Protein AF-A0A226NB56-F1 (afdb_monomer)

Organism: Callipepla squamata (NCBI:txid9009)

Solvent-accessible surface area (backbone atoms only — not comparable to full-atom values): 11251 Å² total; per-residue (Å²): 128,79,42,18,74,61,69,71,42,63,81,71,56,53,84,74,33,32,59,75,50,76,58,96,93,44,30,41,35,43,46,52,52,66,37,21,69,83,53,71,74,76,46,56,74,90,32,70,61,78,4,31,38,64,73,54,53,52,53,42,51,62,70,16,52,85,26,51,11,78,77,83,66,46,63,30,17,41,25,45,27,67,55,84,95,50,82,54,24,21,26,55,68,60,30,50,78,67,38,22,29,49,26,77,55,93,87,30,51,27,22,42,58,88,68,30,75,73,89,89,72,82,74,62,93,66,84,87,51,39,12,77,81,79,67,46,77,52,66,96,55,83,52,79,55,23,44,65,37,77,79,73,43,74,47,30,30,40,44,67,55,51,29,49,48,20,62,74,44,8,53,89,60,38,47,38,94,79,78,63,45,35,68,64,34,44,55,51,40,35,67,58,29,36,51,59,42,85,107

Foldseek 3Di:
DQAAPQARHPDADCLQQNHWDDDPSHIHGPLQQLQQQQFDQCADCPDPPRSGNPVSVVVSQVVQQQPAQPQPRDTRFRHFAPPPPGRHTHGRNSQLVQLKAFFPDDSRHIHHNVGQDFDDADADDDPFDAAPQPRHGDDPDGGSQKDAQRVPSRHIHGLSRLLVLLVVLALVRNAGPPPRHRPSRVVVNNSNRRDHHND

Sequence (199 aa):
MAECVFCKRADNDPYIFGETCQRGGLRFHKNCLYHASNLTQRGEDNEGFFGFLLPDIQQELQRVAQKKCCICQKWGASVRCHHQRCSCTFHFPCGRERGCVSQFFGEYRSFCWQHAPKQQVRLVPQEHRQCTVCMEAVEEHLSFTTLTCPACNTAHFHRYCVQRQALIAARHRFHCLFCWDMETFQAEMLKLGINIPSM

Radius of gyration: 17.48 Å; Cα contacts (8 Å, |Δi|>4): 384; chains: 1; bounding box: 40×37×54 Å

Nearest PDB structures (foldseek):
  8jwj-assembly1_A  TM=9.154E-01  e=2.376E-22  Mus musculus
  8jwj-assembly2_C  TM=8.979E-01  e=3.992E-22  Mus musculus
  8jwu-assembly3_C  TM=9.263E-01  e=5.699E-21  Mus musculus
  8jwu-assembly1_A  TM=9.368E-01  e=2.085E-20  Mus musculus
  8jws-assembly3_C  TM=9.454E-01  e=4.379E-15  Mus musculus

Structure (mmCIF, N/CA/C/O backbone):
data_AF-A0A226NB56-F1
#
_entry.id   AF-A0A226NB56-F1
#
loop_
_atom_site.group_PDB
_atom_site.id
_atom_site.type_symbol
_atom_site.label_atom_id
_atom_site.label_alt_id
_atom_site.label_comp_id
_atom_site.label_asym_id
_atom_site.label_entity_id
_atom_site.label_seq_id
_atom_site.pdbx_PDB_ins_code
_atom_site.Cartn_x
_atom_site.Cartn_y
_atom_site.Cartn_z
_atom_site.occupancy
_atom_site.B_iso_or_equiv
_atom_site.auth_seq_id
_atom_site.auth_comp_id
_atom_site.auth_asym_id
_atom_site.auth_atom_id
_atom_site.pdbx_PDB_model_num
ATOM 1 N N . MET A 1 1 ? -8.199 -20.811 10.755 1.00 62.97 1 MET A N 1
ATOM 2 C CA . MET A 1 1 ? -7.111 -19.842 11.032 1.00 62.97 1 MET A CA 1
ATOM 3 C C . MET A 1 1 ? -7.727 -18.607 11.671 1.00 62.97 1 MET A C 1
ATOM 5 O O . MET A 1 1 ? -8.812 -18.237 11.246 1.00 62.97 1 MET A O 1
ATOM 9 N N . ALA A 1 2 ? -7.096 -17.995 12.679 1.00 85.81 2 ALA A N 1
ATOM 10 C CA . ALA A 1 2 ? -7.602 -16.746 13.266 1.00 85.81 2 ALA A CA 1
ATOM 11 C C . ALA A 1 2 ? -7.604 -15.625 12.213 1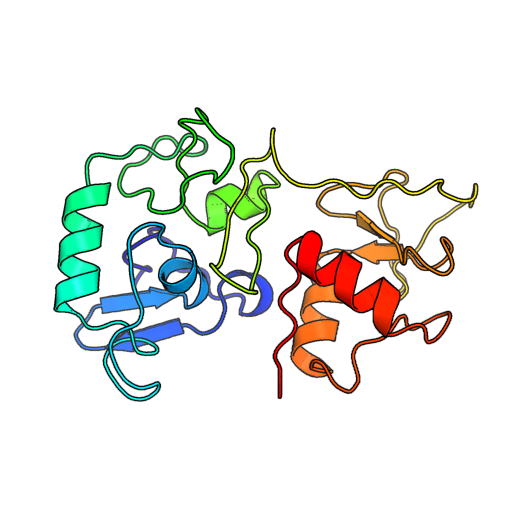.00 85.81 2 ALA A C 1
ATOM 13 O O . ALA A 1 2 ? -6.707 -15.599 11.378 1.00 85.81 2 ALA A O 1
ATOM 14 N N . GLU A 1 3 ? -8.570 -14.711 12.227 1.00 95.56 3 GLU A N 1
ATOM 15 C CA . GLU A 1 3 ? -8.637 -13.586 11.282 1.00 95.56 3 GLU A CA 1
ATOM 16 C C . GLU A 1 3 ? -7.951 -12.338 11.842 1.00 95.56 3 GLU A C 1
ATOM 18 O O . GLU A 1 3 ? -7.925 -12.118 13.053 1.00 95.56 3 GLU A O 1
ATOM 23 N N . CYS A 1 4 ? -7.428 -11.478 10.966 1.00 97.31 4 CYS A N 1
ATOM 24 C CA . CYS A 1 4 ? -6.932 -10.175 11.392 1.00 97.31 4 CYS A CA 1
ATOM 25 C C . CYS A 1 4 ? -8.064 -9.312 11.970 1.00 97.31 4 CYS A C 1
ATOM 27 O O . CYS A 1 4 ? -9.101 -9.117 11.333 1.00 97.31 4 CYS A O 1
ATOM 29 N N . VAL A 1 5 ? -7.841 -8.719 13.145 1.00 97.06 5 VAL A N 1
ATOM 30 C CA . VAL A 1 5 ? -8.867 -7.944 13.861 1.00 97.06 5 VAL A CA 1
ATOM 31 C C . VAL A 1 5 ? -9.317 -6.698 13.084 1.00 97.06 5 VAL A C 1
ATOM 33 O O . VAL A 1 5 ? -10.502 -6.372 13.141 1.00 97.06 5 VAL A O 1
ATOM 36 N N . PHE A 1 6 ? -8.430 -6.037 12.329 1.00 96.94 6 PHE A N 1
ATOM 37 C CA . PHE A 1 6 ? -8.779 -4.852 11.532 1.00 96.94 6 PHE A CA 1
ATOM 38 C C . PHE A 1 6 ? -9.535 -5.193 10.245 1.00 96.94 6 PHE A C 1
ATOM 40 O O . PHE A 1 6 ? -10.580 -4.606 9.982 1.00 96.94 6 PHE A O 1
ATOM 47 N N . CYS A 1 7 ? -9.031 -6.125 9.427 1.00 96.75 7 CYS A N 1
ATOM 48 C CA . CYS A 1 7 ? -9.614 -6.384 8.105 1.00 96.75 7 CYS A CA 1
ATOM 49 C C . CYS A 1 7 ? -10.577 -7.576 8.039 1.00 96.75 7 CYS A C 1
ATOM 51 O O . CYS A 1 7 ? -11.236 -7.737 7.014 1.00 96.75 7 CYS A O 1
ATOM 53 N N . LYS A 1 8 ? -10.675 -8.387 9.103 1.00 95.88 8 LYS A N 1
ATOM 54 C CA . LYS A 1 8 ? -11.513 -9.600 9.175 1.00 95.88 8 LYS A CA 1
ATOM 55 C C . LYS A 1 8 ? -11.198 -10.613 8.071 1.00 95.88 8 LYS A C 1
ATOM 57 O O . LYS A 1 8 ? -12.094 -11.192 7.469 1.00 95.88 8 LYS A O 1
ATOM 62 N N . ARG A 1 9 ? -9.911 -10.762 7.747 1.00 95.19 9 ARG A N 1
ATOM 63 C CA . ARG A 1 9 ? -9.424 -11.722 6.749 1.00 95.19 9 ARG A CA 1
ATOM 64 C C . ARG A 1 9 ? -8.380 -12.650 7.340 1.00 95.19 9 ARG A C 1
ATOM 66 O O . ARG A 1 9 ? -7.596 -12.230 8.196 1.00 95.19 9 ARG A O 1
ATOM 73 N N . ALA A 1 10 ? -8.371 -13.889 6.858 1.00 94.56 10 ALA A N 1
ATOM 74 C CA . ALA A 1 10 ? -7.393 -14.903 7.232 1.00 94.56 10 ALA A CA 1
ATOM 75 C C . ALA A 1 10 ? -6.186 -14.979 6.276 1.00 94.56 10 ALA A C 1
ATOM 77 O O . ALA A 1 10 ? -5.201 -15.628 6.637 1.00 94.56 10 ALA A O 1
ATOM 78 N N . ASP A 1 11 ? -6.245 -14.315 5.116 1.00 93.62 11 ASP A N 1
ATOM 79 C CA . ASP A 1 11 ? -5.166 -14.239 4.118 1.00 93.62 11 ASP A CA 1
ATOM 80 C C . ASP A 1 11 ? -3.837 -13.792 4.739 1.00 93.62 11 ASP A C 1
ATOM 82 O O . ASP A 1 11 ? -3.838 -13.047 5.714 1.00 93.62 11 ASP A O 1
ATOM 86 N N . ASN A 1 12 ? -2.704 -14.238 4.202 1.00 92.06 12 ASN A N 1
ATOM 87 C CA . ASN A 1 12 ? -1.383 -13.995 4.792 1.00 92.06 12 ASN A CA 1
ATOM 88 C C . ASN A 1 12 ? -0.270 -13.762 3.758 1.00 92.06 12 ASN A C 1
ATOM 90 O O . ASN A 1 12 ? 0.900 -13.903 4.103 1.00 92.06 12 ASN A O 1
ATOM 94 N N . ASP A 1 13 ? -0.613 -13.407 2.516 1.00 94.44 13 ASP A N 1
ATOM 95 C CA . ASP A 1 13 ? 0.376 -13.047 1.495 1.00 94.44 13 ASP A CA 1
ATOM 96 C C . ASP A 1 13 ? 1.274 -11.895 2.003 1.00 94.44 13 ASP A C 1
ATOM 98 O O . ASP A 1 13 ? 0.797 -10.761 2.153 1.00 94.44 13 ASP A O 1
ATOM 102 N N . PRO A 1 14 ? 2.572 -12.141 2.264 1.00 92.00 14 PRO A N 1
ATOM 103 C CA . PRO A 1 14 ? 3.453 -11.147 2.864 1.00 92.00 14 PRO A CA 1
ATOM 104 C C . PRO A 1 14 ? 3.691 -9.938 1.948 1.00 92.00 14 PRO A C 1
ATOM 106 O O . PRO A 1 14 ? 3.975 -8.849 2.446 1.00 92.00 14 PRO A O 1
ATOM 109 N N . TYR A 1 15 ? 3.519 -10.079 0.629 1.00 92.38 15 TYR A N 1
ATOM 110 C CA . TYR A 1 15 ? 3.668 -8.983 -0.336 1.00 92.38 15 TYR A CA 1
ATOM 111 C C . TYR A 1 15 ? 2.457 -8.043 -0.358 1.00 92.38 15 TYR A C 1
ATOM 113 O O . TYR A 1 15 ? 2.519 -6.945 -0.918 1.00 92.38 15 TYR A O 1
ATOM 121 N N . ILE A 1 16 ? 1.343 -8.461 0.246 1.00 92.56 16 ILE A N 1
ATOM 122 C CA . ILE A 1 16 ? 0.133 -7.655 0.399 1.00 92.56 16 ILE A CA 1
ATOM 123 C C . ILE A 1 16 ? -0.012 -7.202 1.846 1.00 92.56 16 ILE A C 1
ATOM 125 O O . ILE A 1 16 ? -0.092 -6.006 2.116 1.00 92.56 16 ILE A O 1
ATOM 129 N N . PHE A 1 17 ? -0.052 -8.147 2.779 1.00 95.50 17 PHE A N 1
ATOM 130 C CA . PHE A 1 17 ? -0.420 -7.915 4.173 1.00 95.50 17 PHE A CA 1
ATOM 131 C C . PHE A 1 17 ? 0.773 -7.539 5.059 1.00 95.50 17 PHE A C 1
ATOM 133 O O . PHE A 1 17 ? 0.574 -7.003 6.155 1.00 95.50 17 PHE A O 1
ATOM 140 N N . GLY A 1 18 ? 1.996 -7.777 4.580 1.00 94.75 18 GLY A N 1
ATOM 141 C CA . GLY A 1 18 ? 3.189 -7.780 5.415 1.00 94.75 18 GLY A CA 1
ATOM 142 C C . GLY A 1 18 ? 3.191 -8.971 6.375 1.00 94.75 18 GLY A C 1
ATOM 143 O O . GLY A 1 18 ? 2.377 -9.890 6.269 1.00 94.75 18 GLY A O 1
ATOM 144 N N . GLU A 1 19 ? 4.108 -8.947 7.337 1.00 93.81 19 GLU A N 1
ATOM 145 C CA . GLU A 1 19 ? 4.171 -9.966 8.385 1.00 93.81 19 GLU A CA 1
ATOM 146 C C . GLU A 1 19 ? 2.868 -10.025 9.196 1.00 93.81 19 GLU A C 1
ATOM 148 O O . GLU A 1 19 ? 2.145 -9.038 9.357 1.00 93.81 19 GLU A O 1
ATOM 153 N N . THR A 1 20 ? 2.565 -11.200 9.739 1.00 94.12 20 THR A N 1
ATOM 154 C CA . THR A 1 20 ? 1.415 -11.397 10.625 1.00 94.12 20 THR A CA 1
ATOM 155 C C . THR A 1 20 ? 1.910 -11.622 12.044 1.00 94.12 20 THR A C 1
ATOM 157 O O . THR A 1 20 ? 2.737 -12.498 12.271 1.00 94.12 20 THR A O 1
ATOM 160 N N . CYS A 1 21 ? 1.362 -10.883 13.006 1.00 92.19 21 CYS A N 1
ATOM 161 C CA . CYS A 1 21 ? 1.606 -11.118 14.427 1.00 92.19 21 CYS A CA 1
ATOM 162 C C . CYS A 1 21 ? 0.364 -11.746 15.070 1.00 92.19 21 CYS A C 1
ATOM 164 O O . CYS A 1 21 ? -0.761 -11.289 14.833 1.00 92.19 21 CYS A O 1
ATOM 166 N N . GLN A 1 22 ? 0.564 -12.784 15.888 1.00 92.69 22 GLN A N 1
ATOM 167 C CA . GLN A 1 22 ? -0.492 -13.438 16.657 1.00 92.69 22 GLN A CA 1
ATOM 168 C C . GLN A 1 22 ? -0.062 -13.603 18.116 1.00 92.69 22 GLN A C 1
ATOM 170 O O . GLN A 1 22 ? 0.932 -14.263 18.406 1.00 92.69 22 GLN A O 1
ATOM 175 N N . ARG A 1 23 ? -0.825 -13.019 19.045 1.00 90.19 23 ARG A N 1
ATOM 176 C CA . ARG A 1 23 ? -0.560 -13.101 20.489 1.00 90.19 23 ARG A CA 1
ATOM 177 C C . ARG A 1 23 ? -1.854 -12.935 21.279 1.00 90.19 23 ARG A C 1
ATOM 179 O O . ARG A 1 23 ? -2.667 -12.077 20.949 1.00 90.19 23 ARG A O 1
ATOM 186 N N . GLY A 1 24 ? -2.051 -13.754 22.315 1.00 86.62 24 GLY A N 1
ATOM 187 C CA . GLY A 1 24 ? -3.221 -13.653 23.201 1.00 86.62 24 GLY A CA 1
ATOM 188 C C . GLY A 1 24 ? -4.568 -13.776 22.475 1.00 86.62 24 GLY A C 1
ATOM 189 O O . GLY A 1 24 ? -5.499 -13.046 22.788 1.00 86.62 24 GLY A O 1
ATOM 190 N N . GLY A 1 25 ? -4.653 -14.627 21.445 1.00 90.00 25 GLY A N 1
ATOM 191 C CA . GLY A 1 25 ? -5.865 -14.802 20.629 1.00 90.00 25 GLY A CA 1
ATOM 192 C C . GLY A 1 25 ? -6.146 -13.680 19.619 1.00 90.00 25 GLY A C 1
ATOM 193 O O . GLY A 1 25 ? -7.053 -13.813 18.801 1.00 90.00 25 GLY A O 1
ATOM 194 N N . LEU A 1 26 ? -5.356 -12.604 19.619 1.00 94.75 26 LEU A N 1
ATOM 195 C CA . LEU A 1 26 ? -5.456 -11.514 18.653 1.00 94.75 26 LEU A CA 1
ATOM 196 C C . LEU A 1 26 ? -4.486 -11.743 17.495 1.00 94.75 26 LEU A C 1
ATOM 198 O O . LEU A 1 26 ? -3.342 -12.151 17.708 1.00 94.75 26 LEU A O 1
ATOM 202 N N . ARG A 1 27 ? -4.932 -11.439 16.273 1.00 95.69 27 ARG A N 1
ATOM 203 C CA . ARG A 1 27 ? -4.115 -11.491 15.056 1.00 95.69 27 ARG A CA 1
ATOM 204 C C . ARG A 1 27 ? -4.159 -10.150 14.331 1.00 95.69 27 ARG A C 1
ATOM 206 O O . ARG A 1 27 ? -5.233 -9.581 14.124 1.00 95.69 27 ARG A O 1
ATOM 213 N N . PHE A 1 28 ? -3.005 -9.683 13.867 1.00 96.69 28 PHE A N 1
ATOM 214 C CA . PHE A 1 28 ? -2.886 -8.463 13.076 1.00 96.69 28 PHE A CA 1
ATOM 215 C C . PHE A 1 28 ? -1.942 -8.649 11.891 1.00 96.69 28 PHE A C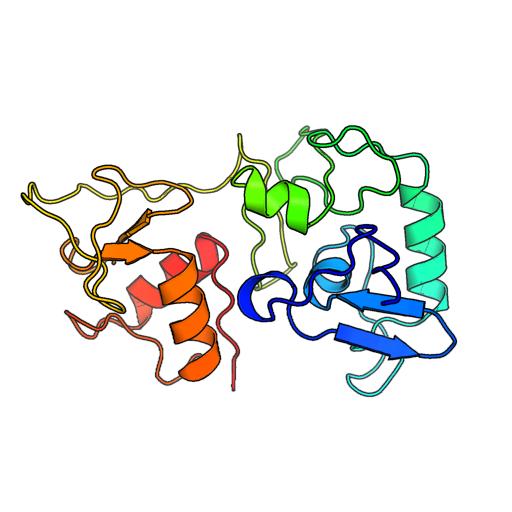 1
ATOM 217 O O . PHE A 1 28 ? -0.873 -9.240 12.025 1.00 96.69 28 PHE A O 1
ATOM 224 N N . HIS A 1 29 ? -2.332 -8.111 10.738 1.00 97.56 29 HIS A N 1
ATOM 225 C CA . HIS A 1 29 ? -1.417 -7.889 9.621 1.00 97.56 29 HIS A CA 1
ATOM 226 C C . HIS A 1 29 ? -0.632 -6.605 9.859 1.00 97.56 29 HIS A C 1
ATOM 228 O O . HIS A 1 29 ? -1.243 -5.585 10.196 1.00 97.56 29 HIS A O 1
ATOM 234 N N . LYS A 1 30 ? 0.682 -6.635 9.619 1.00 96.31 30 LYS A N 1
ATOM 235 C CA . LYS A 1 30 ? 1.579 -5.478 9.717 1.00 96.31 30 LYS A CA 1
ATOM 236 C C . LYS A 1 30 ? 0.996 -4.279 8.972 1.00 96.31 30 LYS A C 1
ATOM 238 O O . LYS A 1 30 ? 0.720 -3.250 9.578 1.00 96.31 30 LYS A O 1
ATOM 243 N N . ASN A 1 31 ? 0.638 -4.444 7.700 1.00 97.44 31 ASN A N 1
ATOM 244 C CA . ASN A 1 31 ? 0.146 -3.327 6.889 1.00 97.44 31 ASN A CA 1
ATOM 245 C C . ASN A 1 31 ? -1.251 -2.828 7.310 1.00 97.44 31 ASN A C 1
ATOM 247 O O . ASN A 1 31 ? -1.600 -1.682 7.043 1.00 97.44 31 ASN A O 1
ATOM 251 N N . CYS A 1 32 ? -2.054 -3.644 8.006 1.00 98.06 32 CYS A N 1
ATOM 252 C CA . CYS A 1 32 ? -3.313 -3.165 8.589 1.00 98.06 32 CYS A CA 1
ATOM 253 C C . CYS A 1 32 ? -3.086 -2.276 9.821 1.00 98.06 32 CYS A C 1
ATOM 255 O O . CYS A 1 32 ? -3.900 -1.387 10.057 1.00 98.06 32 CYS A O 1
ATOM 257 N N . LEU A 1 33 ? -2.014 -2.514 10.586 1.00 97.25 33 LEU A N 1
ATOM 258 C CA . LEU A 1 33 ? -1.613 -1.669 11.713 1.00 97.25 33 LEU A CA 1
ATOM 259 C C . LEU A 1 33 ? -0.980 -0.366 11.216 1.00 97.25 33 LEU A C 1
ATOM 261 O O . LEU A 1 33 ? -1.488 0.705 11.525 1.00 97.25 33 LEU A O 1
ATOM 265 N N . TYR A 1 34 ? 0.051 -0.460 10.371 1.00 96.69 34 TYR A N 1
ATOM 266 C CA . TYR A 1 34 ? 0.802 0.702 9.877 1.00 96.69 34 TYR A CA 1
ATOM 267 C C . TYR A 1 34 ? -0.053 1.728 9.117 1.00 96.69 34 TYR A C 1
ATOM 269 O O . TYR A 1 34 ? 0.270 2.910 9.122 1.00 96.69 34 TYR A O 1
ATOM 277 N N . HIS A 1 35 ? -1.147 1.306 8.472 1.00 98.06 35 HIS A N 1
ATOM 278 C CA . HIS A 1 35 ? -2.035 2.216 7.736 1.00 98.06 35 HIS A CA 1
ATOM 279 C C . HIS A 1 35 ? -3.345 2.559 8.458 1.00 98.06 35 HIS A C 1
ATOM 281 O O . HIS A 1 35 ? -4.182 3.275 7.895 1.00 98.06 35 HIS A O 1
ATOM 287 N N . ALA A 1 36 ? -3.546 2.090 9.694 1.00 98.00 36 ALA A N 1
ATOM 288 C CA . ALA A 1 36 ? -4.658 2.554 10.516 1.00 98.00 36 ALA A CA 1
ATOM 289 C C . ALA A 1 36 ? -4.459 4.045 10.844 1.00 98.00 36 ALA A C 1
ATOM 291 O O . ALA A 1 36 ? -3.490 4.444 11.481 1.00 98.00 36 ALA A O 1
ATOM 292 N N . SER A 1 37 ? -5.366 4.897 10.363 1.00 95.56 37 SER A N 1
ATOM 293 C CA . SER A 1 37 ? -5.090 6.327 10.179 1.00 95.56 37 SER A CA 1
ATOM 294 C C . SER A 1 37 ? -4.972 7.156 11.453 1.00 95.56 37 SER A C 1
ATOM 296 O O . SER A 1 37 ? -4.544 8.303 11.361 1.00 95.56 37 SER A O 1
ATOM 298 N N . ASN A 1 38 ? -5.385 6.642 12.613 1.00 94.50 38 ASN A N 1
ATOM 299 C CA . ASN A 1 38 ? -5.176 7.325 13.893 1.00 94.50 38 ASN A CA 1
ATOM 300 C C . ASN A 1 38 ? -4.453 6.434 14.911 1.00 94.50 38 ASN A C 1
ATOM 302 O O . ASN A 1 38 ? -4.588 6.655 16.116 1.00 94.50 38 ASN A O 1
ATOM 306 N N . LEU A 1 39 ? -3.712 5.434 14.427 1.00 96.00 39 LEU A N 1
ATOM 307 C CA . LEU A 1 39 ? -2.892 4.563 15.251 1.00 96.00 39 LEU A CA 1
ATOM 308 C C . LEU A 1 39 ? -1.425 4.996 15.154 1.00 96.00 39 LEU A C 1
ATOM 310 O O . LEU A 1 39 ? -0.851 5.043 14.070 1.00 96.00 39 LEU A O 1
ATOM 314 N N . THR A 1 40 ? -0.816 5.305 16.295 1.00 92.50 40 THR A N 1
ATOM 315 C CA . THR A 1 40 ? 0.589 5.720 16.384 1.00 92.50 40 THR A CA 1
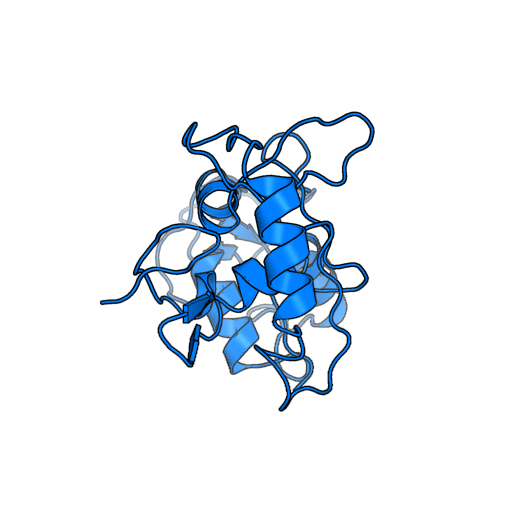ATOM 316 C C . THR A 1 40 ? 1.420 4.595 16.990 1.00 92.50 40 THR A C 1
ATOM 318 O O . THR A 1 40 ? 1.016 3.999 17.987 1.00 92.50 40 THR A O 1
ATOM 321 N N . GLN A 1 41 ? 2.579 4.310 16.397 1.00 92.88 41 GLN A N 1
ATOM 322 C CA . GLN A 1 41 ? 3.560 3.386 16.964 1.00 92.88 41 GLN A CA 1
ATOM 323 C C . GLN A 1 41 ? 4.250 4.092 18.139 1.00 92.88 41 GLN A C 1
ATOM 325 O O . GLN A 1 41 ? 4.941 5.087 17.935 1.00 92.88 41 GLN A O 1
ATOM 330 N N . ARG A 1 42 ? 3.980 3.640 19.368 1.00 92.31 42 ARG A N 1
ATOM 331 C CA . ARG A 1 42 ? 4.504 4.255 20.603 1.00 92.31 42 ARG A CA 1
ATOM 332 C C . ARG A 1 42 ? 5.464 3.363 21.383 1.00 92.31 42 ARG A C 1
ATOM 334 O O . ARG A 1 42 ? 6.142 3.874 22.264 1.00 92.31 42 ARG A O 1
ATOM 341 N N . GLY A 1 43 ? 5.466 2.063 21.106 1.00 92.25 43 GLY A N 1
ATOM 342 C CA . GLY A 1 43 ? 6.413 1.119 21.685 1.00 92.25 43 GLY A CA 1
ATOM 343 C C . GLY A 1 43 ? 7.604 0.883 20.766 1.00 92.25 43 GLY A C 1
ATOM 344 O O . GLY A 1 43 ? 7.568 1.219 19.579 1.00 92.25 43 GLY A O 1
ATOM 345 N N . GLU A 1 44 ? 8.622 0.245 21.328 1.00 89.56 44 GLU A N 1
ATOM 346 C CA . GLU A 1 44 ? 9.781 -0.251 20.584 1.00 89.56 44 GLU A CA 1
ATOM 347 C C . GLU A 1 44 ? 9.389 -1.409 19.648 1.00 89.56 44 GLU A C 1
ATOM 349 O O . GLU A 1 44 ? 8.335 -2.032 19.802 1.00 89.56 44 GLU A O 1
ATOM 354 N N . ASP A 1 45 ? 10.244 -1.750 18.682 1.00 79.38 45 ASP A N 1
ATOM 355 C CA . ASP A 1 45 ? 9.940 -2.764 17.657 1.00 79.38 45 ASP A CA 1
ATOM 356 C C . ASP A 1 45 ? 9.567 -4.149 18.230 1.00 79.38 45 ASP A C 1
ATOM 358 O O . ASP A 1 45 ? 8.783 -4.888 17.624 1.00 79.38 45 ASP A O 1
ATOM 362 N N . ASN A 1 46 ? 10.094 -4.505 19.407 1.00 84.81 46 ASN A N 1
ATOM 363 C CA . ASN A 1 46 ? 9.827 -5.771 20.101 1.00 84.81 46 ASN A CA 1
ATOM 364 C C . ASN A 1 46 ? 8.618 -5.720 21.059 1.00 84.81 46 ASN A C 1
ATOM 366 O O . ASN A 1 46 ? 8.246 -6.745 21.641 1.00 84.81 46 ASN A O 1
ATOM 370 N N . GLU A 1 47 ? 7.985 -4.560 21.223 1.00 90.25 47 GLU A N 1
ATOM 371 C CA . GLU A 1 47 ? 6.825 -4.374 22.086 1.00 90.25 47 GLU A CA 1
ATOM 372 C C . GLU A 1 47 ? 5.510 -4.460 21.308 1.00 90.25 47 GLU A C 1
ATOM 374 O O . GLU A 1 47 ? 5.432 -4.247 20.097 1.00 90.25 47 GLU A O 1
ATOM 379 N N . GLY A 1 48 ? 4.419 -4.759 22.023 1.00 91.06 48 GLY A N 1
ATOM 380 C CA . GLY A 1 48 ? 3.089 -4.716 21.419 1.00 91.06 48 GLY A CA 1
ATOM 381 C C . GLY A 1 48 ? 2.968 -5.625 20.187 1.00 91.06 48 GLY A C 1
ATOM 382 O O . GLY A 1 48 ? 3.322 -6.804 20.239 1.00 91.06 48 GLY A O 1
ATOM 383 N N . PHE A 1 49 ? 2.424 -5.080 19.106 1.00 94.44 49 PHE A N 1
ATOM 384 C CA . PHE A 1 49 ? 2.324 -5.721 17.801 1.00 94.44 49 PHE A CA 1
ATOM 385 C C . PHE A 1 49 ? 3.077 -4.851 16.794 1.00 94.44 49 PHE A C 1
ATOM 387 O O . PHE A 1 49 ? 2.491 -3.904 16.287 1.00 94.44 49 PHE A O 1
ATOM 394 N N . PHE A 1 50 ? 4.355 -5.138 16.526 1.00 92.88 50 PHE A N 1
ATOM 395 C CA . PHE A 1 50 ? 5.235 -4.269 15.720 1.00 92.88 50 PHE A CA 1
ATOM 396 C C . PHE A 1 50 ? 5.341 -2.839 16.300 1.00 92.88 50 PHE A C 1
ATOM 398 O O . PHE A 1 50 ? 5.101 -1.863 15.596 1.00 92.88 50 PHE A O 1
ATOM 405 N N . GLY A 1 51 ? 5.562 -2.710 17.613 1.00 94.62 51 GLY A N 1
ATOM 406 C CA . GLY A 1 51 ? 5.609 -1.426 18.332 1.00 94.62 51 GLY A CA 1
ATOM 407 C C . GLY A 1 51 ? 4.257 -0.736 18.553 1.00 94.62 51 GLY A C 1
ATOM 408 O O . GLY A 1 51 ? 4.181 0.317 19.190 1.00 94.62 51 GLY A O 1
ATOM 409 N N . PHE A 1 52 ? 3.151 -1.316 18.076 1.00 96.12 52 PHE A N 1
ATOM 410 C CA . PHE A 1 52 ? 1.807 -0.832 18.393 1.00 96.12 52 PHE A CA 1
ATOM 411 C C . PHE A 1 52 ? 1.308 -1.445 19.703 1.00 96.12 52 PHE A C 1
ATOM 413 O O . PHE A 1 52 ? 1.075 -2.655 19.800 1.00 96.12 52 PHE A O 1
ATOM 420 N N . LEU A 1 53 ? 1.131 -0.610 20.725 1.00 96.06 53 LEU A N 1
ATOM 421 C CA . LEU A 1 53 ? 0.691 -1.049 22.045 1.00 96.06 53 LEU A CA 1
ATOM 422 C C . LEU A 1 53 ? -0.796 -1.436 22.029 1.00 96.06 53 LEU A C 1
ATOM 424 O O . LEU A 1 53 ? -1.622 -0.802 21.371 1.00 96.06 53 LEU A O 1
ATOM 428 N N . LEU A 1 54 ? -1.159 -2.478 22.784 1.00 94.94 54 LEU A N 1
ATOM 429 C CA . LEU A 1 54 ? -2.535 -2.987 22.818 1.00 94.94 54 LEU A CA 1
ATOM 430 C C . LEU A 1 54 ? -3.582 -1.926 23.226 1.00 94.94 54 LEU A C 1
ATOM 432 O O . LEU A 1 54 ? -4.629 -1.899 22.578 1.00 94.94 54 LEU A O 1
ATOM 436 N N . PRO A 1 55 ? -3.336 -1.035 24.212 1.00 96.00 55 PRO A N 1
ATOM 437 C CA . PRO A 1 55 ? -4.277 0.040 24.538 1.00 96.00 55 PRO A CA 1
ATOM 438 C C . PRO A 1 55 ? -4.583 0.967 23.351 1.00 96.00 55 PRO A C 1
ATOM 440 O O . PRO A 1 55 ? -5.728 1.377 23.162 1.00 96.00 55 PRO A O 1
ATOM 443 N N . ASP A 1 56 ? -3.590 1.236 22.502 1.00 96.56 56 ASP A N 1
ATOM 444 C CA . ASP A 1 56 ? -3.717 2.145 21.351 1.00 96.56 56 ASP A CA 1
ATOM 445 C C . ASP A 1 56 ? -4.520 1.493 20.239 1.00 96.56 56 ASP A C 1
ATOM 447 O O . ASP A 1 56 ? -5.415 2.100 19.648 1.00 96.56 56 ASP A O 1
ATOM 451 N N . ILE A 1 57 ? -4.250 0.207 20.015 1.00 97.00 57 ILE A N 1
ATOM 452 C CA . ILE A 1 57 ? -5.027 -0.622 19.103 1.00 97.00 57 ILE A CA 1
ATOM 453 C C . ILE A 1 57 ? -6.485 -0.678 19.567 1.00 97.00 57 ILE A C 1
ATOM 455 O O . ILE A 1 57 ? -7.387 -0.495 18.754 1.00 97.00 57 ILE A O 1
ATOM 459 N N . GLN A 1 58 ? -6.743 -0.902 20.858 1.00 96.75 58 GLN A N 1
ATOM 460 C CA . GLN A 1 58 ? -8.103 -0.937 21.404 1.00 96.75 58 GLN A CA 1
ATOM 461 C C . GLN A 1 58 ? -8.827 0.401 21.222 1.00 96.75 58 GLN A C 1
ATOM 463 O O . GLN A 1 58 ? -9.989 0.409 20.808 1.00 96.75 58 GLN A O 1
ATOM 468 N N . GLN A 1 59 ? -8.145 1.523 21.465 1.00 97.38 59 GLN A N 1
ATOM 469 C CA . GLN A 1 59 ? -8.707 2.851 21.236 1.00 97.38 59 GLN A CA 1
ATOM 470 C C . GLN A 1 59 ? -9.045 3.076 19.755 1.00 97.38 59 GLN A C 1
ATOM 472 O O . GLN A 1 59 ? -10.130 3.572 19.441 1.00 97.38 59 GLN A O 1
ATOM 477 N N . GLU A 1 60 ? -8.165 2.684 18.830 1.00 97.75 60 GLU A N 1
ATOM 478 C CA . GLU A 1 60 ? -8.456 2.806 17.399 1.00 97.75 60 GLU A CA 1
ATOM 479 C C . GLU A 1 60 ? -9.611 1.891 16.979 1.00 97.75 60 GLU A C 1
ATOM 481 O O . GLU A 1 60 ? -10.501 2.327 16.250 1.00 97.75 60 GLU A O 1
ATOM 486 N N . LEU A 1 61 ? 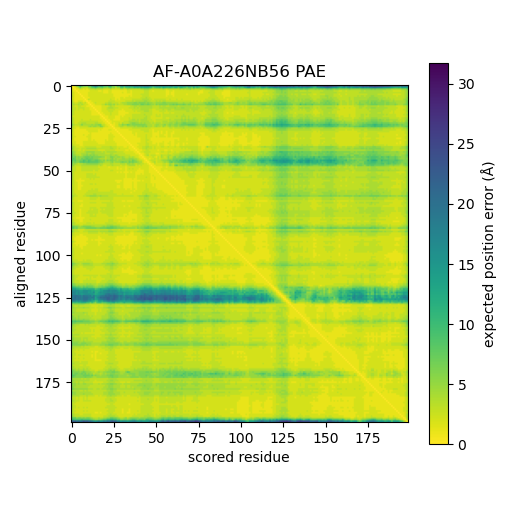-9.674 0.658 17.493 1.00 97.69 61 LEU A N 1
ATOM 487 C CA . LEU A 1 61 ? -10.786 -0.262 17.238 1.00 97.69 61 LEU A CA 1
ATOM 488 C C . LEU A 1 61 ? -12.133 0.327 17.675 1.00 97.69 61 LEU A C 1
ATOM 490 O O . LEU A 1 61 ? -13.112 0.200 16.940 1.00 97.69 61 LEU A O 1
ATOM 494 N N . GLN A 1 62 ? -12.183 1.017 18.818 1.00 97.88 62 GLN A N 1
ATOM 495 C CA . GLN A 1 62 ? -13.378 1.742 19.255 1.00 97.88 62 GLN A CA 1
ATOM 496 C C . GLN A 1 62 ? -13.744 2.878 18.287 1.00 97.88 62 GLN A C 1
ATOM 498 O O . GLN A 1 62 ? -14.908 3.004 17.904 1.00 97.88 62 GLN A O 1
ATOM 503 N N . ARG A 1 63 ? -12.765 3.672 17.827 1.00 96.75 63 ARG A N 1
ATOM 504 C CA . ARG A 1 63 ? -12.993 4.778 16.873 1.00 96.75 63 ARG A CA 1
ATOM 505 C C . ARG A 1 63 ? -13.537 4.297 15.529 1.00 96.75 63 ARG A C 1
ATOM 507 O O . ARG A 1 63 ? -14.405 4.950 14.942 1.00 96.75 63 ARG A O 1
ATOM 514 N N . VAL A 1 64 ? -13.032 3.168 15.029 1.00 97.56 64 VAL A N 1
ATOM 515 C CA . VAL A 1 64 ? -13.396 2.638 13.704 1.00 97.56 64 VAL A CA 1
ATOM 516 C C . VAL A 1 64 ? -14.595 1.689 13.740 1.00 97.56 64 VAL A C 1
ATOM 518 O O . VAL A 1 64 ? -15.105 1.322 12.680 1.00 97.56 64 VAL A O 1
ATOM 521 N N . ALA A 1 65 ? -15.095 1.325 14.927 1.00 97.06 65 ALA A N 1
ATOM 522 C CA . ALA A 1 65 ? -16.206 0.386 15.106 1.00 97.06 65 ALA A CA 1
ATOM 523 C C . ALA A 1 65 ? -17.451 0.766 14.285 1.00 97.06 65 ALA A C 1
ATOM 525 O O . ALA A 1 65 ? -18.109 -0.102 13.720 1.00 97.06 65 ALA A O 1
ATOM 526 N N . GLN A 1 66 ? -17.729 2.067 14.156 1.00 96.06 66 GLN A N 1
ATOM 527 C CA . GLN A 1 66 ? -18.845 2.613 13.373 1.00 96.06 66 GLN A CA 1
ATOM 528 C C . GLN A 1 66 ? -18.400 3.239 12.037 1.00 96.06 66 GLN A C 1
ATOM 530 O O . GLN A 1 66 ? -19.092 4.079 11.464 1.00 96.06 66 GLN A O 1
ATOM 535 N N . LYS A 1 67 ? -17.233 2.865 11.504 1.00 97.75 67 LYS A N 1
ATOM 536 C CA . LYS A 1 67 ? -16.771 3.311 10.182 1.00 97.75 67 LYS A CA 1
ATOM 537 C C . LYS A 1 67 ? -16.964 2.193 9.164 1.00 97.75 67 LYS A C 1
ATOM 539 O O . LYS A 1 67 ? -16.311 1.152 9.241 1.00 97.75 67 LYS A O 1
ATOM 544 N N . LYS A 1 68 ? -17.883 2.398 8.214 1.00 98.19 68 LYS A N 1
ATOM 545 C CA . LYS A 1 68 ? -18.095 1.469 7.096 1.00 98.19 68 LYS A CA 1
ATOM 546 C C . LYS A 1 68 ? -16.996 1.630 6.055 1.00 98.19 68 LYS A C 1
ATOM 548 O O . LYS A 1 68 ? -16.659 2.746 5.666 1.00 98.19 68 LYS A O 1
ATOM 553 N N . CYS A 1 69 ? -16.482 0.508 5.565 1.00 98.69 69 CYS A N 1
ATOM 554 C CA . CYS A 1 69 ? -15.624 0.486 4.394 1.00 98.69 69 CYS A CA 1
ATOM 555 C C . CYS A 1 69 ? -16.436 0.900 3.164 1.00 98.69 69 CYS A C 1
ATOM 557 O O . CYS A 1 69 ? -17.425 0.252 2.836 1.00 98.69 69 CYS A O 1
ATOM 559 N N . CYS A 1 70 ? -15.983 1.914 2.428 1.00 98.31 70 CYS A N 1
ATOM 560 C CA . CYS A 1 70 ? -16.647 2.371 1.204 1.00 98.31 70 CYS A CA 1
ATOM 561 C C . CYS A 1 70 ? -16.577 1.371 0.031 1.00 98.31 70 CYS A C 1
ATOM 563 O O . CYS A 1 70 ? -17.154 1.633 -1.019 1.00 98.31 70 CYS A O 1
ATOM 565 N N . ILE A 1 71 ? -15.886 0.238 0.202 1.00 98.38 71 ILE A N 1
ATOM 566 C CA . ILE A 1 71 ? -15.687 -0.797 -0.821 1.00 98.38 71 ILE A CA 1
ATOM 567 C C . ILE A 1 71 ? -16.542 -2.022 -0.487 1.00 98.38 71 ILE A C 1
ATOM 569 O O . ILE A 1 71 ? -17.456 -2.347 -1.233 1.00 98.38 71 ILE A O 1
ATOM 573 N N . CYS A 1 72 ? -16.305 -2.670 0.661 1.00 98.12 72 CYS A N 1
ATOM 574 C CA . CYS A 1 72 ? -17.031 -3.887 1.049 1.00 98.12 72 CYS A CA 1
ATOM 575 C C . CYS A 1 72 ? -18.273 -3.638 1.922 1.00 98.12 72 CYS A C 1
ATOM 577 O O . CYS A 1 72 ? -18.954 -4.591 2.288 1.00 98.12 72 CYS A O 1
ATOM 579 N N . GLN A 1 73 ? -18.545 -2.385 2.308 1.00 98.06 73 GLN A N 1
ATOM 580 C CA . GLN A 1 73 ? -19.680 -1.960 3.146 1.00 98.06 73 GLN A CA 1
ATOM 581 C C . GLN A 1 73 ? -19.720 -2.534 4.579 1.00 98.06 73 GLN A C 1
ATOM 583 O O . GLN A 1 73 ? -20.640 -2.227 5.339 1.00 98.06 73 GLN A O 1
ATOM 588 N N . LYS A 1 74 ? -18.704 -3.304 4.995 1.00 98.31 74 LYS A N 1
ATOM 589 C CA . LYS A 1 74 ? -18.555 -3.821 6.368 1.00 98.31 74 LYS A CA 1
ATOM 590 C C . LYS A 1 74 ? -17.930 -2.776 7.304 1.00 98.31 74 LYS A C 1
ATOM 592 O O . LYS A 1 74 ? -17.199 -1.892 6.860 1.00 98.31 74 LYS A O 1
ATOM 597 N N . TRP A 1 75 ? -18.206 -2.892 8.601 1.00 97.81 75 TRP A N 1
ATOM 598 C CA . TRP A 1 75 ? -17.694 -2.007 9.657 1.00 97.81 75 TRP A CA 1
ATOM 599 C C . TRP A 1 75 ? -16.204 -2.236 9.984 1.00 97.81 75 TRP A C 1
ATOM 601 O O . TRP A 1 75 ? -15.609 -3.231 9.563 1.00 97.81 75 TRP A O 1
ATOM 611 N N . GLY A 1 76 ? -15.600 -1.330 10.760 1.00 97.62 76 GLY A N 1
ATOM 612 C CA . GLY A 1 76 ? -14.220 -1.459 11.245 1.00 97.62 76 GLY A CA 1
ATOM 613 C C . GLY A 1 76 ? -13.146 -0.950 10.280 1.00 97.62 76 GLY A C 1
ATOM 614 O O . GLY A 1 76 ? -11.986 -1.331 10.404 1.00 97.62 76 GLY A O 1
ATOM 615 N N . ALA A 1 77 ? -13.510 -0.140 9.286 1.00 98.31 77 ALA A N 1
ATOM 616 C CA . ALA A 1 77 ? -12.555 0.391 8.318 1.00 98.31 77 ALA A CA 1
ATOM 617 C C . ALA A 1 77 ? -11.637 1.440 8.967 1.00 98.31 77 ALA A C 1
ATOM 619 O O . ALA A 1 77 ? -12.120 2.474 9.426 1.00 98.31 77 ALA A O 1
ATOM 620 N N . SER A 1 78 ? -10.327 1.179 8.987 1.00 98.25 78 SER A N 1
ATOM 621 C CA . SER A 1 78 ? -9.336 2.012 9.688 1.00 98.25 78 SER A CA 1
ATOM 622 C C . SER A 1 78 ? -8.463 2.884 8.786 1.00 98.25 78 SER A C 1
ATOM 624 O O . SER A 1 78 ? -7.786 3.777 9.289 1.00 98.25 78 SER A O 1
ATOM 626 N N . VAL A 1 79 ? -8.469 2.676 7.467 1.00 98.56 79 VAL A N 1
ATOM 627 C CA . VAL A 1 79 ? -7.653 3.463 6.532 1.00 98.56 79 VAL A CA 1
ATOM 628 C C . VAL A 1 79 ? -8.501 4.564 5.915 1.00 98.56 79 VAL A C 1
ATOM 630 O O . VAL A 1 79 ? -9.500 4.285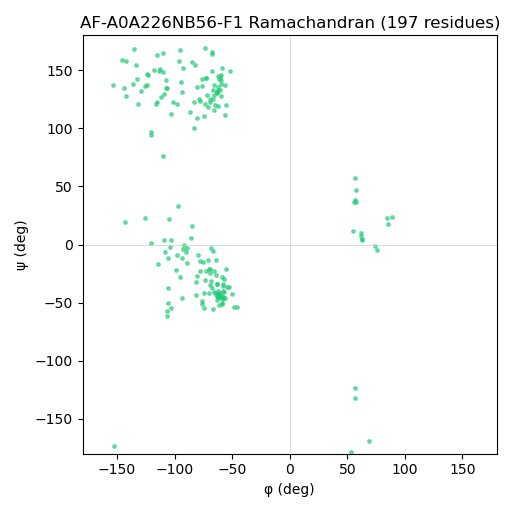 5.258 1.00 98.56 79 VAL A O 1
ATOM 633 N N . ARG A 1 80 ? -8.107 5.821 6.089 1.00 98.38 80 ARG A N 1
ATOM 634 C CA . ARG A 1 80 ? -8.769 7.001 5.528 1.00 98.38 80 ARG A CA 1
ATOM 635 C C . ARG A 1 80 ? -7.933 7.579 4.393 1.00 98.38 80 ARG A C 1
ATOM 637 O O . ARG A 1 80 ? -6.708 7.633 4.470 1.00 98.38 80 ARG A O 1
ATOM 644 N N . CYS A 1 81 ? -8.604 8.048 3.345 1.00 98.69 81 CYS A N 1
ATOM 645 C CA . CYS A 1 81 ? -7.937 8.798 2.290 1.00 98.69 81 CYS A CA 1
ATOM 646 C C . CYS A 1 81 ? -7.358 10.113 2.840 1.00 98.69 81 CYS A C 1
ATOM 648 O O . CYS A 1 81 ? -8.060 10.883 3.486 1.00 98.69 81 CYS A O 1
ATOM 650 N N . HIS A 1 82 ? -6.093 10.387 2.537 1.00 98.19 82 HIS A N 1
ATOM 651 C CA . HIS A 1 82 ? -5.383 11.589 2.961 1.00 98.19 82 HIS A CA 1
ATOM 652 C C . HIS A 1 82 ? -5.785 12.846 2.165 1.00 98.19 82 HIS A C 1
ATOM 654 O O . HIS A 1 82 ? -5.493 13.962 2.583 1.00 98.19 82 HIS A O 1
ATOM 660 N N . HIS A 1 83 ? -6.456 12.697 1.017 1.00 98.00 83 HIS A N 1
ATOM 661 C CA . HIS A 1 83 ? -6.902 13.847 0.234 1.00 98.00 83 HIS A CA 1
ATOM 662 C C . HIS A 1 83 ? -7.895 14.702 1.031 1.00 98.00 83 HIS A C 1
ATOM 664 O O . HIS A 1 83 ? -8.824 14.179 1.655 1.00 98.00 83 HIS A O 1
ATOM 670 N N . GLN A 1 84 ? -7.709 16.023 0.992 1.00 95.62 84 GLN A N 1
ATOM 671 C CA . GLN A 1 84 ? -8.538 16.958 1.744 1.00 95.62 84 GLN A CA 1
ATOM 672 C C . GLN A 1 84 ? -10.017 16.780 1.388 1.00 95.62 84 GLN A C 1
ATOM 674 O O . GLN A 1 84 ? -10.376 16.624 0.224 1.00 95.62 84 GLN A O 1
ATOM 679 N N . ARG A 1 85 ? -10.883 16.808 2.407 1.00 95.38 85 ARG A N 1
ATOM 680 C CA . ARG A 1 85 ? -12.345 16.652 2.275 1.00 95.38 85 ARG A CA 1
ATOM 681 C C . ARG A 1 85 ? -12.808 15.303 1.695 1.00 95.38 85 ARG A C 1
ATOM 683 O O . ARG A 1 85 ? -14.004 15.123 1.484 1.00 95.38 85 ARG A O 1
ATOM 690 N N . CYS A 1 86 ? -11.918 14.329 1.488 1.00 98.00 86 CYS A N 1
ATOM 691 C CA . CYS A 1 86 ? -12.322 12.979 1.112 1.00 98.00 86 CYS A CA 1
ATOM 692 C C . CYS A 1 86 ? -12.815 12.205 2.344 1.00 98.00 86 CYS A C 1
ATOM 694 O O . CYS A 1 86 ? -12.098 12.049 3.329 1.00 98.00 86 CYS A O 1
ATOM 696 N N . SER A 1 87 ? -14.035 11.674 2.278 1.00 96.50 87 SER A N 1
ATOM 697 C CA . SER A 1 87 ? -14.632 10.859 3.346 1.00 96.50 87 SER A CA 1
ATOM 698 C C . SER A 1 87 ? -14.388 9.353 3.179 1.00 96.50 87 SER A C 1
ATOM 700 O O . SER A 1 87 ? -14.819 8.559 4.018 1.00 96.50 87 SER A O 1
ATOM 702 N N . CYS A 1 88 ? -13.691 8.934 2.114 1.00 98.19 88 CYS A N 1
ATOM 703 C CA . CYS A 1 88 ? -13.435 7.520 1.846 1.00 98.19 88 CYS A CA 1
ATOM 704 C C . CYS A 1 88 ? -12.614 6.892 2.974 1.00 98.19 88 CYS A C 1
ATOM 706 O O . CYS A 1 88 ? -11.465 7.273 3.209 1.00 98.19 88 CYS A O 1
ATOM 708 N N . THR A 1 89 ? -13.203 5.884 3.613 1.00 98.38 89 THR A N 1
ATOM 709 C CA . THR A 1 89 ? -12.541 5.029 4.597 1.00 98.38 89 THR A CA 1
ATOM 710 C C . THR A 1 89 ? -12.679 3.576 4.157 1.00 98.38 89 THR A C 1
ATOM 712 O O . THR A 1 89 ? -13.736 3.164 3.680 1.00 98.38 89 THR A O 1
ATOM 715 N N . PHE A 1 90 ? -11.616 2.792 4.266 1.00 98.75 90 PHE A N 1
ATOM 716 C CA . PHE A 1 90 ? -11.548 1.421 3.778 1.00 98.75 90 PHE A CA 1
ATOM 717 C C . PHE A 1 90 ? -10.686 0.541 4.685 1.00 98.75 90 PHE A C 1
ATOM 719 O O . PHE A 1 90 ? -9.862 1.024 5.455 1.00 98.75 90 PHE A O 1
ATOM 726 N N . HIS A 1 91 ? -10.886 -0.777 4.625 1.00 98.75 91 HIS A N 1
ATOM 727 C CA . HIS A 1 91 ? -9.881 -1.704 5.147 1.00 98.75 91 HIS A CA 1
ATOM 728 C C . HIS A 1 91 ? -8.686 -1.707 4.198 1.00 98.75 91 HIS A C 1
ATOM 730 O O . HIS A 1 91 ? -8.886 -1.680 2.984 1.00 98.75 91 HIS A O 1
ATOM 736 N N . PHE A 1 92 ? -7.470 -1.811 4.730 1.00 98.31 92 PHE A N 1
ATOM 737 C CA . PHE A 1 92 ? -6.246 -1.859 3.926 1.00 98.31 92 PHE A CA 1
ATOM 738 C C . PHE A 1 92 ? -6.327 -2.823 2.714 1.00 98.31 92 PHE A C 1
ATOM 740 O O . PHE A 1 92 ? -6.154 -2.351 1.588 1.00 98.31 92 PHE A O 1
ATOM 747 N N . PRO A 1 93 ? -6.677 -4.122 2.870 1.00 97.75 93 PRO A N 1
ATOM 748 C CA . PRO A 1 93 ? -6.730 -5.033 1.723 1.00 97.75 93 PRO A CA 1
ATOM 749 C C . PRO A 1 93 ? -7.849 -4.699 0.731 1.00 97.75 93 PRO A C 1
ATOM 751 O O . PRO A 1 93 ? -7.618 -4.756 -0.472 1.00 97.75 93 PRO A O 1
ATOM 754 N N . CYS A 1 94 ? -9.023 -4.263 1.208 1.00 98.38 94 CYS A N 1
ATOM 755 C CA . CYS A 1 94 ? -10.102 -3.803 0.327 1.00 98.38 94 CYS A CA 1
ATOM 756 C C . CYS A 1 94 ? -9.632 -2.626 -0.536 1.00 98.38 94 CYS A C 1
ATOM 758 O O . CYS A 1 94 ? -9.891 -2.584 -1.735 1.00 98.38 94 CYS A O 1
ATOM 760 N N . GLY A 1 95 ? -8.923 -1.671 0.078 1.00 98.06 95 GLY A N 1
ATOM 761 C CA . GLY A 1 95 ? -8.341 -0.540 -0.630 1.00 98.06 95 GLY A CA 1
ATOM 762 C C . GLY A 1 95 ? -7.383 -0.999 -1.717 1.00 98.06 95 GLY A C 1
ATOM 763 O O . GLY A 1 95 ? -7.525 -0.596 -2.868 1.00 98.06 95 GLY A O 1
ATOM 764 N N . ARG A 1 96 ? -6.447 -1.881 -1.367 1.00 96.56 96 ARG A N 1
ATOM 765 C CA . ARG A 1 96 ? -5.471 -2.417 -2.313 1.00 96.56 96 ARG A CA 1
ATOM 766 C C . ARG A 1 96 ? -6.139 -3.089 -3.518 1.00 96.56 96 ARG A C 1
ATOM 768 O O . ARG A 1 96 ? -5.740 -2.819 -4.643 1.00 96.56 96 ARG A O 1
ATOM 775 N N . GLU A 1 97 ? -7.155 -3.920 -3.306 1.00 96.75 97 GLU A N 1
ATOM 776 C CA . GLU A 1 97 ? -7.903 -4.585 -4.390 1.00 96.75 97 GLU A CA 1
ATOM 777 C C . GLU A 1 97 ? -8.641 -3.594 -5.292 1.00 96.75 97 GLU A C 1
ATOM 779 O O . GLU A 1 97 ? -8.745 -3.795 -6.499 1.00 96.75 97 GLU A O 1
ATOM 784 N N . ARG A 1 98 ? -9.130 -2.490 -4.719 1.00 97.62 98 ARG A N 1
ATOM 785 C CA . ARG A 1 98 ? -9.822 -1.433 -5.464 1.00 97.62 98 ARG A CA 1
ATOM 786 C C . ARG A 1 98 ? -8.872 -0.482 -6.203 1.00 97.62 98 ARG A C 1
ATOM 788 O O . ARG A 1 98 ? -9.346 0.347 -6.979 1.00 97.62 98 ARG A O 1
ATOM 795 N N . GLY A 1 99 ? -7.564 -0.577 -5.968 1.00 97.69 99 GLY A N 1
ATOM 796 C CA . GLY A 1 99 ? -6.554 0.317 -6.535 1.00 97.69 99 GLY A CA 1
ATOM 797 C C . GLY A 1 99 ? -6.272 1.575 -5.709 1.00 97.69 99 GLY A C 1
ATOM 798 O O . GLY A 1 99 ? -5.817 2.584 -6.244 1.00 97.69 99 GLY A O 1
ATOM 799 N N . CYS A 1 100 ? -6.553 1.545 -4.405 1.00 98.44 100 CYS A N 1
ATOM 800 C CA . CYS A 1 100 ? -6.031 2.532 -3.463 1.00 98.44 100 CYS A CA 1
ATOM 801 C C . CYS A 1 100 ? -4.512 2.375 -3.311 1.00 98.44 100 CYS A C 1
ATOM 803 O O . CYS A 1 100 ? -3.980 1.266 -3.367 1.00 98.44 100 CYS A O 1
ATOM 805 N N . VAL A 1 101 ? -3.824 3.481 -3.036 1.00 98.50 101 VAL A N 1
ATOM 806 C CA . VAL A 1 101 ? -2.373 3.508 -2.810 1.00 98.50 101 VAL A CA 1
ATOM 807 C C . VAL A 1 101 ? -2.094 3.848 -1.354 1.00 98.50 101 VAL A C 1
ATOM 809 O O . VAL A 1 101 ? -2.563 4.871 -0.863 1.00 98.50 101 VAL A O 1
ATOM 812 N N . SER A 1 102 ? -1.301 3.017 -0.687 1.00 98.31 102 SER A N 1
ATOM 813 C CA . SER A 1 102 ? -0.797 3.242 0.668 1.00 98.31 102 SER A CA 1
ATOM 814 C C . SER A 1 102 ? 0.722 3.380 0.606 1.00 98.31 102 SER A C 1
ATOM 816 O O . SER A 1 102 ? 1.395 2.514 0.058 1.00 98.31 102 SER A O 1
ATOM 818 N N . GLN A 1 103 ? 1.252 4.502 1.087 1.00 97.94 103 GLN A N 1
ATOM 819 C CA . GLN A 1 103 ? 2.669 4.855 0.992 1.00 97.94 103 GLN A CA 1
ATOM 820 C C . GLN A 1 103 ? 3.416 4.412 2.248 1.00 97.94 103 GLN A C 1
ATOM 822 O O . GLN A 1 103 ? 2.978 4.719 3.346 1.00 97.94 103 GLN A O 1
ATOM 827 N N . PHE A 1 104 ? 4.554 3.736 2.098 1.00 96.06 104 PHE A N 1
ATOM 828 C CA . PHE A 1 104 ? 5.342 3.169 3.207 1.00 96.06 104 PHE A CA 1
ATOM 829 C C . PHE A 1 104 ? 6.505 4.080 3.634 1.00 96.06 104 PHE A C 1
ATOM 831 O O . PHE A 1 104 ? 7.583 3.616 3.990 1.00 96.06 104 PHE A O 1
ATOM 838 N N . PHE A 1 105 ? 6.315 5.395 3.529 1.00 94.31 105 PHE A N 1
ATOM 839 C CA . PHE A 1 105 ? 7.314 6.403 3.879 1.00 94.31 105 PHE A CA 1
ATOM 840 C C . PHE A 1 105 ? 6.647 7.613 4.538 1.00 94.31 105 PHE A C 1
ATOM 842 O O . PHE A 1 105 ? 5.451 7.858 4.350 1.00 94.31 105 PHE A O 1
ATOM 849 N N . GLY A 1 106 ? 7.427 8.385 5.301 1.00 93.12 106 GLY A N 1
ATOM 850 C CA . GLY A 1 106 ? 6.928 9.557 6.021 1.00 93.12 106 GLY A CA 1
ATOM 851 C C . GLY A 1 106 ? 5.778 9.195 6.966 1.00 93.12 106 GLY A C 1
ATOM 852 O O . GLY A 1 106 ? 5.918 8.319 7.809 1.00 93.12 106 GLY A O 1
ATOM 853 N N . GLU A 1 107 ? 4.628 9.847 6.794 1.00 93.12 107 GLU A N 1
ATOM 854 C CA . GLU A 1 107 ? 3.428 9.680 7.636 1.00 93.12 107 GLU A CA 1
ATOM 855 C C . GLU A 1 107 ? 2.516 8.503 7.222 1.00 93.12 107 GLU A C 1
ATOM 857 O O . GLU A 1 107 ? 1.343 8.470 7.587 1.00 93.12 107 GLU A O 1
ATOM 862 N N . TYR A 1 108 ? 2.998 7.563 6.404 1.00 95.94 108 TYR A N 1
ATOM 863 C CA . TYR A 1 108 ? 2.241 6.370 5.985 1.00 95.94 108 TYR A CA 1
ATOM 864 C C . TYR A 1 108 ? 0.881 6.658 5.307 1.00 95.94 108 TYR A C 1
ATOM 866 O O . TYR A 1 108 ? -0.119 5.942 5.471 1.00 95.94 108 TYR A O 1
ATOM 874 N N . ARG A 1 109 ? 0.835 7.738 4.515 1.00 97.56 109 ARG A N 1
ATOM 875 C CA . ARG A 1 109 ? -0.386 8.270 3.890 1.00 97.56 109 ARG A CA 1
ATOM 876 C C . ARG A 1 109 ? -1.034 7.258 2.943 1.00 97.56 109 ARG A C 1
ATOM 878 O O . ARG A 1 109 ? -0.363 6.558 2.191 1.00 97.56 109 ARG A O 1
ATOM 885 N N . SER A 1 110 ? -2.366 7.222 2.938 1.00 98.56 110 SER A N 1
ATOM 886 C CA . SER A 1 110 ? -3.154 6.372 2.038 1.00 98.56 110 SER A CA 1
ATOM 887 C C . SER A 1 110 ? -4.133 7.192 1.203 1.00 98.56 110 SER A C 1
ATOM 889 O O . SER A 1 110 ? -4.695 8.176 1.674 1.00 98.56 110 SER A O 1
ATOM 891 N N . PHE A 1 111 ? -4.379 6.784 -0.036 1.00 98.69 111 PHE A N 1
ATOM 892 C CA . PHE A 1 111 ? -5.223 7.485 -1.001 1.00 98.69 111 PHE A CA 1
ATOM 893 C C . PHE A 1 111 ? -6.244 6.520 -1.599 1.00 98.69 111 PHE A C 1
ATOM 895 O O . PHE A 1 111 ? -5.880 5.419 -2.012 1.00 98.69 111 PHE A O 1
ATOM 902 N N . CYS A 1 112 ? -7.522 6.914 -1.648 1.00 98.62 112 CYS A N 1
ATOM 903 C CA . CYS A 1 112 ? -8.550 6.087 -2.282 1.00 98.62 112 CYS A CA 1
ATOM 904 C C . CYS A 1 112 ? -8.327 5.994 -3.798 1.00 98.62 112 CYS A C 1
ATOM 906 O O . CYS A 1 112 ? -7.611 6.811 -4.365 1.00 98.62 112 CYS A O 1
ATOM 908 N N . TRP A 1 113 ? -8.989 5.059 -4.479 1.00 97.38 113 TRP A N 1
ATOM 909 C CA . TRP A 1 113 ? -8.846 4.849 -5.930 1.00 97.38 113 TRP A CA 1
ATOM 910 C C . TRP A 1 113 ? -9.118 6.097 -6.797 1.00 97.38 113 TRP A C 1
ATOM 912 O O . TRP A 1 113 ? -8.656 6.163 -7.932 1.00 97.38 113 TRP A O 1
ATOM 922 N N . GLN A 1 114 ? -9.852 7.093 -6.284 1.00 97.62 114 GLN A N 1
ATOM 923 C CA . GLN A 1 114 ? -10.077 8.373 -6.973 1.00 97.62 114 GLN A CA 1
ATOM 924 C C . GLN A 1 114 ? -8.913 9.359 -6.808 1.00 97.62 114 GLN A C 1
ATOM 926 O O . GLN A 1 114 ? -8.637 10.133 -7.718 1.00 97.62 114 GLN A O 1
ATOM 931 N N . HIS A 1 115 ? -8.228 9.323 -5.664 1.00 98.38 115 HIS A N 1
ATOM 932 C CA . HIS A 1 115 ? -7.141 10.244 -5.314 1.00 98.38 115 HIS A CA 1
ATOM 933 C C . HIS A 1 115 ? -5.763 9.575 -5.307 1.00 98.38 115 HIS A C 1
ATOM 935 O O . HIS A 1 115 ? -4.777 10.196 -4.915 1.00 98.38 115 HIS A O 1
ATOM 941 N N . ALA A 1 116 ? -5.693 8.301 -5.690 1.00 97.88 116 ALA A N 1
ATOM 942 C CA . ALA A 1 116 ? -4.453 7.559 -5.786 1.00 97.88 116 ALA A CA 1
ATOM 943 C C . ALA A 1 116 ? -3.524 8.241 -6.803 1.00 97.88 116 ALA A C 1
ATOM 945 O O . ALA A 1 116 ? -3.977 8.585 -7.902 1.00 97.88 116 ALA A O 1
ATOM 946 N N . PRO A 1 117 ? -2.236 8.443 -6.470 1.00 97.06 117 PRO A N 1
ATOM 947 C CA . PRO A 1 117 ? -1.272 8.941 -7.435 1.00 97.06 117 PRO A CA 1
ATOM 948 C C . PRO A 1 117 ? -1.184 7.972 -8.616 1.00 97.06 117 PRO A C 1
ATOM 950 O O . PRO A 1 117 ? -1.169 6.752 -8.447 1.00 97.06 117 PRO A O 1
ATOM 953 N N . LYS A 1 118 ? -1.114 8.538 -9.819 1.00 94.06 118 LYS A N 1
ATOM 954 C CA . LYS A 1 118 ? -0.952 7.802 -11.075 1.00 94.06 118 LYS A CA 1
ATOM 955 C C . LYS A 1 118 ? 0.403 8.140 -11.681 1.00 94.06 118 LYS A C 1
ATOM 957 O O . LYS A 1 118 ? 0.890 9.260 -11.502 1.00 94.06 118 LYS A O 1
ATOM 962 N N . GLN A 1 119 ? 0.986 7.192 -12.408 1.00 93.12 119 GLN A N 1
ATOM 963 C CA . GLN A 1 119 ? 2.185 7.464 -13.194 1.00 93.12 119 GLN A CA 1
ATOM 964 C C . GLN A 1 119 ? 1.852 8.448 -14.310 1.00 93.12 119 GLN A C 1
ATOM 966 O O . GLN A 1 119 ? 0.894 8.250 -15.057 1.00 93.12 119 GLN A O 1
ATOM 971 N N . GLN A 1 120 ? 2.643 9.510 -14.405 1.00 88.06 120 GLN A N 1
ATOM 972 C CA . GLN A 1 120 ? 2.531 10.517 -15.455 1.00 88.06 120 GLN A CA 1
ATOM 973 C C . GLN A 1 120 ? 3.737 10.386 -16.377 1.00 88.06 120 GLN A C 1
ATOM 975 O O . GLN A 1 120 ? 4.688 11.155 -16.294 1.00 88.06 120 GLN A O 1
ATOM 980 N N . VAL A 1 121 ? 3.712 9.364 -17.225 1.00 83.88 121 VAL A N 1
ATOM 981 C CA . VAL A 1 121 ? 4.806 9.055 -18.149 1.00 83.88 121 VAL A CA 1
ATOM 982 C C . VAL A 1 121 ? 4.253 8.808 -19.542 1.00 83.88 121 VAL A C 1
ATOM 984 O O . VAL A 1 121 ? 3.173 8.235 -19.709 1.00 83.88 121 VAL A O 1
ATOM 987 N N . ARG A 1 122 ? 4.991 9.264 -20.554 1.00 77.06 122 ARG A N 1
ATOM 988 C CA . ARG A 1 122 ? 4.679 8.955 -21.948 1.00 77.06 122 ARG A CA 1
ATOM 989 C C . ARG A 1 122 ? 5.221 7.570 -22.250 1.00 77.06 122 ARG A C 1
ATOM 991 O O . ARG A 1 122 ? 6.429 7.371 -22.310 1.00 77.06 122 ARG A O 1
ATOM 998 N N . LEU A 1 123 ? 4.310 6.622 -22.413 1.00 73.50 123 LEU A N 1
ATOM 999 C CA . LEU A 1 123 ? 4.666 5.268 -22.791 1.00 73.50 123 LEU A CA 1
ATOM 1000 C C . LEU A 1 123 ? 5.224 5.247 -24.214 1.00 73.50 123 LEU A C 1
ATOM 1002 O O . LEU A 1 123 ? 4.621 5.814 -25.126 1.00 73.50 123 LEU A O 1
ATOM 1006 N N . VAL A 1 124 ? 6.346 4.556 -24.402 1.00 75.06 124 VAL A N 1
ATOM 1007 C CA . VAL A 1 124 ? 6.863 4.252 -25.738 1.00 75.06 124 VAL A CA 1
ATOM 1008 C C . VAL A 1 124 ? 5.951 3.188 -26.361 1.00 75.06 124 VAL A C 1
ATOM 1010 O O . VAL A 1 124 ? 5.676 2.182 -25.695 1.00 75.06 124 VAL A O 1
ATOM 1013 N N . PRO A 1 125 ? 5.437 3.378 -27.590 1.00 71.94 125 PRO A N 1
ATOM 1014 C CA . PRO A 1 125 ? 4.689 2.336 -28.284 1.00 71.94 125 PRO A CA 1
ATOM 1015 C C . PRO A 1 125 ? 5.534 1.062 -28.366 1.00 71.94 125 PRO A C 1
ATOM 1017 O O . PRO A 1 125 ? 6.643 1.081 -28.894 1.00 71.94 125 PRO A O 1
ATOM 1020 N N . GLN A 1 126 ? 5.028 -0.023 -27.791 1.00 69.06 126 GLN A N 1
ATOM 1021 C CA . GLN A 1 126 ? 5.651 -1.340 -27.836 1.00 69.06 126 GLN A CA 1
ATOM 1022 C C . GLN A 1 126 ? 4.545 -2.371 -27.969 1.00 69.06 126 GLN A C 1
ATOM 1024 O O . GLN A 1 126 ? 3.597 -2.363 -27.182 1.00 69.06 126 GLN A O 1
ATOM 1029 N N . GLU A 1 127 ? 4.679 -3.245 -28.956 1.00 69.81 127 GLU A N 1
ATOM 1030 C CA . GLU A 1 127 ? 3.837 -4.425 -29.080 1.00 69.81 127 GLU A CA 1
ATOM 1031 C C . GLU A 1 127 ? 4.297 -5.477 -28.060 1.00 69.81 127 GLU A C 1
ATOM 1033 O O . GLU A 1 127 ? 5.493 -5.618 -27.812 1.00 69.81 127 GLU A O 1
ATOM 1038 N N . HIS A 1 128 ? 3.353 -6.214 -27.468 1.00 75.69 128 HIS A N 1
ATOM 1039 C CA . HIS A 1 128 ? 3.632 -7.332 -26.554 1.00 75.69 128 HIS A CA 1
ATOM 1040 C C . HIS A 1 128 ? 4.498 -6.967 -25.334 1.00 75.69 128 HIS A C 1
ATOM 1042 O O . HIS A 1 128 ? 5.545 -7.565 -25.082 1.00 75.69 128 HIS A O 1
ATOM 1048 N N . ARG A 1 129 ? 4.048 -5.998 -24.529 1.00 86.00 129 ARG A N 1
ATOM 1049 C CA . ARG A 1 129 ? 4.747 -5.638 -23.287 1.00 86.00 129 ARG A CA 1
ATOM 1050 C C . ARG A 1 129 ? 4.753 -6.797 -22.294 1.00 86.00 129 ARG A C 1
ATOM 1052 O O . ARG A 1 129 ? 3.708 -7.354 -21.957 1.00 86.00 129 ARG A O 1
ATOM 1059 N N . GLN A 1 130 ? 5.935 -7.094 -21.768 1.00 94.88 130 GLN A N 1
ATOM 1060 C CA . GLN A 1 130 ? 6.152 -8.115 -20.749 1.00 94.88 130 GLN A CA 1
ATOM 1061 C C . GLN A 1 130 ? 6.710 -7.498 -19.469 1.00 94.88 130 GLN A C 1
ATOM 1063 O O . GLN A 1 130 ? 7.429 -6.496 -19.485 1.00 94.88 130 GLN A O 1
ATOM 1068 N N . CYS A 1 131 ? 6.389 -8.117 -18.340 1.00 97.31 131 CYS A N 1
ATOM 1069 C CA . CYS A 1 131 ? 6.954 -7.759 -17.058 1.00 97.31 131 CYS A CA 1
ATOM 1070 C C . CYS A 1 131 ? 8.437 -8.139 -17.029 1.00 97.31 131 CYS A C 1
ATOM 1072 O O . CYS A 1 131 ? 8.772 -9.313 -17.123 1.00 97.31 131 CYS A O 1
ATOM 1074 N N . THR A 1 132 ? 9.332 -7.185 -16.776 1.00 95.88 132 THR A N 1
ATOM 1075 C CA . THR A 1 132 ? 10.787 -7.431 -16.730 1.00 95.88 132 THR A CA 1
ATOM 1076 C C . THR A 1 132 ? 11.215 -8.389 -15.602 1.00 95.88 132 THR A C 1
ATOM 1078 O O . THR A 1 132 ? 12.344 -8.863 -15.589 1.00 95.88 132 THR A O 1
ATOM 1081 N N . VAL A 1 133 ? 10.332 -8.687 -14.641 1.00 96.81 133 VAL A N 1
ATOM 1082 C CA . VAL A 1 133 ? 10.619 -9.590 -13.512 1.00 96.81 133 VAL A CA 1
ATOM 1083 C C . VAL A 1 133 ? 10.191 -11.034 -13.794 1.00 96.81 133 VAL A C 1
ATOM 1085 O O . VAL A 1 133 ? 10.956 -11.943 -13.491 1.00 96.81 133 VAL A O 1
ATOM 1088 N N . CYS A 1 134 ? 8.983 -11.268 -14.325 1.00 97.44 134 CYS A N 1
ATOM 1089 C CA . CYS A 1 134 ? 8.464 -12.626 -14.573 1.00 97.44 134 CYS A CA 1
ATOM 1090 C C . CYS A 1 134 ? 8.391 -13.020 -16.055 1.00 97.44 134 CYS A C 1
ATOM 1092 O O . CYS A 1 134 ? 8.097 -14.172 -16.346 1.00 97.44 134 CYS A O 1
ATOM 1094 N N . MET A 1 135 ? 8.657 -12.091 -16.976 1.00 96.06 135 MET A N 1
ATOM 1095 C CA . MET A 1 135 ? 8.550 -12.257 -18.434 1.00 96.06 135 MET A CA 1
ATOM 1096 C C . MET A 1 135 ? 7.136 -12.576 -18.958 1.00 96.06 135 MET A C 1
ATOM 1098 O O . MET A 1 135 ? 6.961 -12.860 -20.139 1.00 96.06 135 MET A O 1
ATOM 1102 N N . GLU A 1 136 ? 6.106 -12.485 -18.114 1.00 97.44 136 GLU A N 1
ATOM 1103 C CA . GLU A 1 136 ? 4.704 -12.628 -18.523 1.00 97.44 136 GLU A CA 1
ATOM 1104 C C . GLU A 1 136 ? 4.136 -11.303 -19.047 1.00 97.44 136 GLU A C 1
ATOM 1106 O O . GLU A 1 136 ? 4.632 -10.226 -18.708 1.00 97.44 136 GLU A O 1
ATOM 1111 N N . ALA A 1 137 ? 3.081 -11.375 -19.861 1.00 95.94 137 ALA A N 1
ATOM 1112 C CA . ALA A 1 137 ? 2.419 -10.202 -20.426 1.00 95.94 137 ALA A CA 1
ATOM 1113 C C . ALA A 1 137 ? 1.880 -9.265 -19.334 1.00 95.94 137 ALA A C 1
ATOM 1115 O O . ALA A 1 137 ? 1.349 -9.726 -18.328 1.00 95.94 137 ALA A O 1
ATOM 1116 N N . VAL A 1 138 ? 1.985 -7.956 -19.563 1.00 95.00 138 VAL A N 1
ATOM 1117 C CA . VAL A 1 138 ? 1.345 -6.920 -18.735 1.00 95.00 138 VAL A CA 1
ATOM 1118 C C . VAL A 1 138 ? 0.207 -6.248 -19.502 1.00 95.00 138 VAL A C 1
ATOM 1120 O O . VAL A 1 138 ? 0.130 -6.346 -20.726 1.00 95.00 138 VAL A O 1
ATOM 1123 N N . GLU A 1 139 ? -0.664 -5.523 -18.795 1.00 91.06 139 GLU A N 1
ATOM 1124 C CA . GLU A 1 139 ? -1.691 -4.699 -19.446 1.00 91.06 139 GLU A CA 1
ATOM 1125 C C . GLU A 1 139 ? -1.048 -3.643 -20.368 1.00 91.06 139 GLU A C 1
ATOM 1127 O O . GLU A 1 139 ? 0.003 -3.073 -20.062 1.00 91.06 139 GLU A O 1
ATOM 1132 N N . GLU A 1 140 ? -1.706 -3.328 -21.485 1.00 85.81 140 GLU A N 1
ATOM 1133 C CA . GLU A 1 140 ? -1.216 -2.329 -22.449 1.00 85.81 140 GLU A CA 1
ATOM 1134 C C . GLU A 1 140 ? -1.147 -0.910 -21.867 1.00 85.81 140 GLU A C 1
ATOM 1136 O O . GLU A 1 140 ? -0.359 -0.068 -22.311 1.00 85.81 140 GLU A O 1
ATOM 1141 N N . HIS A 1 141 ? -1.970 -0.629 -20.860 1.00 88.50 141 HIS A N 1
ATOM 1142 C CA . HIS A 1 141 ? -2.061 0.672 -20.218 1.00 88.50 141 HIS A CA 1
ATOM 1143 C C . HIS A 1 141 ? -1.502 0.625 -18.799 1.00 88.50 141 HIS A C 1
ATOM 1145 O O . HIS A 1 141 ? -1.615 -0.373 -18.090 1.00 88.50 141 HIS A O 1
ATOM 1151 N N . LEU A 1 142 ? -0.928 1.747 -18.363 1.00 92.50 142 LEU A N 1
ATOM 1152 C CA . LEU A 1 142 ? -0.534 1.902 -16.967 1.00 92.50 142 LEU A CA 1
ATOM 1153 C C . LEU A 1 142 ? -1.765 1.923 -16.074 1.00 92.50 142 LEU A C 1
ATOM 1155 O O . LEU A 1 142 ? -2.761 2.594 -16.357 1.00 92.50 142 LEU A O 1
ATOM 1159 N N . SER A 1 143 ? -1.660 1.220 -14.959 1.00 94.50 143 SER A N 1
ATOM 1160 C CA . SER A 1 143 ? -2.767 1.009 -14.044 1.00 94.50 143 SER A CA 1
ATOM 1161 C C . SER A 1 143 ? -2.243 0.784 -12.627 1.00 94.50 143 SER A C 1
ATOM 1163 O O . SER A 1 143 ? -1.056 0.932 -12.320 1.00 94.50 143 SER A O 1
ATOM 1165 N N . PHE A 1 144 ? -3.141 0.435 -11.711 1.00 96.00 144 PHE A N 1
ATOM 1166 C CA . PHE A 1 144 ? -2.719 -0.021 -10.394 1.00 96.00 144 PHE A CA 1
ATOM 1167 C C . PHE A 1 144 ? -2.033 -1.397 -10.451 1.00 96.00 144 PHE A C 1
ATOM 1169 O O . PHE A 1 144 ? -1.286 -1.753 -9.549 1.00 96.00 144 PHE A O 1
ATOM 1176 N N . THR A 1 145 ? -2.244 -2.198 -11.483 1.00 96.25 145 THR A N 1
ATOM 1177 C CA . THR A 1 145 ? -1.622 -3.521 -11.632 1.00 96.25 145 THR A CA 1
ATOM 1178 C C . THR A 1 145 ? -0.367 -3.454 -12.490 1.00 96.25 145 THR A C 1
ATOM 1180 O O . THR A 1 145 ? 0.567 -4.201 -12.207 1.00 96.25 145 THR A O 1
ATOM 1183 N N . THR A 1 146 ? -0.281 -2.502 -13.422 1.00 96.25 146 THR A N 1
ATOM 1184 C CA . THR A 1 146 ? 0.846 -2.353 -14.353 1.00 96.25 146 THR A CA 1
ATOM 1185 C C . THR A 1 146 ? 1.591 -1.037 -14.156 1.00 96.25 146 THR A C 1
ATOM 1187 O O . THR A 1 146 ? 1.019 0.045 -14.293 1.00 96.25 146 THR A O 1
ATOM 1190 N N . LEU A 1 147 ? 2.887 -1.137 -13.861 1.00 96.88 147 LEU A N 1
ATOM 1191 C CA . LEU A 1 147 ? 3.809 -0.021 -13.657 1.00 96.88 147 LEU A CA 1
ATOM 1192 C C . LEU A 1 147 ? 4.907 0.008 -14.719 1.00 96.88 147 LEU A C 1
ATOM 1194 O O . LEU A 1 147 ? 5.189 -0.994 -15.371 1.00 96.88 147 LEU A O 1
ATOM 1198 N N . THR A 1 148 ? 5.582 1.146 -14.843 1.00 96.19 148 THR A N 1
ATOM 1199 C CA . THR A 1 148 ? 6.770 1.308 -15.686 1.00 96.19 148 THR A CA 1
ATOM 1200 C C . THR A 1 148 ? 7.886 2.038 -14.952 1.00 96.19 148 THR A C 1
ATOM 1202 O O . THR A 1 148 ? 7.635 2.829 -14.037 1.00 96.19 148 THR A O 1
ATOM 1205 N N . CYS A 1 149 ? 9.127 1.801 -15.369 1.00 95.94 149 CYS A N 1
ATOM 1206 C CA . CYS A 1 149 ? 10.253 2.619 -14.942 1.00 95.94 149 CYS A CA 1
ATOM 1207 C C . CYS A 1 149 ? 10.134 4.024 -15.564 1.00 95.94 149 CYS A C 1
ATOM 1209 O O . CYS A 1 149 ? 10.048 4.118 -16.791 1.00 95.94 149 CYS A O 1
ATOM 1211 N N . PRO A 1 150 ? 10.154 5.105 -14.760 1.00 95.75 150 PRO A N 1
ATOM 1212 C CA . PRO A 1 150 ? 10.055 6.472 -15.275 1.00 95.75 150 PRO A CA 1
ATOM 1213 C C . PRO A 1 150 ? 11.326 6.947 -15.996 1.00 95.75 150 PRO A C 1
ATOM 1215 O O . PRO A 1 150 ? 11.249 7.864 -16.807 1.00 95.75 150 PRO A O 1
ATOM 1218 N N . ALA A 1 151 ? 12.486 6.341 -15.711 1.00 94.56 151 ALA A N 1
ATOM 1219 C CA . ALA A 1 151 ? 13.762 6.748 -16.295 1.00 94.56 151 ALA A CA 1
ATOM 1220 C C . ALA A 1 151 ? 13.907 6.272 -17.747 1.00 94.56 151 ALA A C 1
ATOM 1222 O O . ALA A 1 151 ? 14.242 7.060 -18.626 1.00 94.56 151 ALA A O 1
ATOM 1223 N N . CYS A 1 152 ? 13.623 4.992 -18.021 1.00 93.19 152 CYS A N 1
ATOM 1224 C CA . CYS A 1 152 ? 13.768 4.438 -19.369 1.00 93.19 152 CYS A CA 1
ATOM 1225 C C . CYS A 1 152 ? 12.466 4.365 -20.173 1.00 93.19 152 CYS A C 1
ATOM 1227 O O . CYS A 1 152 ? 12.534 4.272 -21.391 1.00 93.19 152 CYS A O 1
ATOM 1229 N N . ASN A 1 153 ? 11.292 4.367 -19.528 1.00 91.31 153 ASN A N 1
ATOM 1230 C CA . ASN A 1 153 ? 9.976 4.157 -20.159 1.00 91.31 153 ASN A CA 1
ATOM 1231 C C . ASN A 1 153 ? 9.826 2.851 -20.978 1.00 91.31 153 ASN A C 1
ATOM 1233 O O . ASN A 1 153 ? 8.826 2.686 -21.675 1.00 91.31 153 ASN A O 1
ATOM 1237 N N . THR A 1 154 ? 10.788 1.929 -20.858 1.00 89.88 154 THR A N 1
ATOM 1238 C CA . THR A 1 154 ? 10.837 0.627 -21.551 1.00 89.88 154 THR A CA 1
ATOM 1239 C C . THR A 1 154 ? 10.507 -0.533 -20.612 1.00 89.88 154 THR A C 1
ATOM 1241 O O . THR A 1 154 ? 9.891 -1.510 -21.016 1.00 89.88 154 THR A O 1
ATOM 1244 N N . ALA A 1 155 ? 10.950 -0.469 -19.353 1.00 94.19 155 ALA A N 1
ATOM 1245 C CA . ALA A 1 155 ? 10.760 -1.567 -18.411 1.00 94.19 155 ALA A CA 1
ATOM 1246 C C . ALA A 1 155 ? 9.372 -1.507 -17.773 1.00 94.19 155 ALA A C 1
ATOM 1248 O O . ALA A 1 155 ? 9.044 -0.518 -17.111 1.00 94.19 155 ALA A O 1
ATOM 1249 N N . HIS A 1 156 ? 8.601 -2.584 -17.920 1.00 95.56 156 HIS A N 1
ATOM 1250 C CA . HIS A 1 156 ? 7.249 -2.715 -17.389 1.00 95.56 156 HIS A CA 1
ATOM 1251 C C . HIS A 1 156 ? 7.181 -3.770 -16.287 1.00 95.56 156 HIS A C 1
ATOM 1253 O O . HIS A 1 156 ? 7.945 -4.736 -16.266 1.00 95.56 156 HIS A O 1
ATOM 1259 N N . PHE A 1 157 ? 6.258 -3.595 -15.343 1.00 97.38 157 PHE A N 1
ATOM 1260 C CA . PHE A 1 157 ? 6.180 -4.433 -14.155 1.00 97.38 157 PHE A CA 1
ATOM 1261 C C . PHE A 1 157 ? 4.742 -4.675 -13.723 1.00 97.38 157 PHE A C 1
ATOM 1263 O O . PHE A 1 157 ? 3.976 -3.729 -13.544 1.00 97.38 157 PHE A O 1
ATOM 1270 N N . HIS A 1 158 ? 4.412 -5.926 -13.407 1.00 98.25 158 HIS A N 1
ATOM 1271 C CA . HIS A 1 158 ? 3.306 -6.185 -12.498 1.00 98.25 158 HIS A CA 1
ATOM 1272 C C . HIS A 1 158 ? 3.628 -5.577 -11.131 1.00 98.25 158 HIS A C 1
ATOM 1274 O O . HIS A 1 158 ? 4.704 -5.823 -10.578 1.00 98.25 158 HIS A O 1
ATOM 1280 N N . ARG A 1 159 ? 2.675 -4.848 -10.540 1.00 97.62 159 ARG A N 1
ATOM 1281 C CA . ARG A 1 159 ? 2.779 -4.275 -9.188 1.00 97.62 159 ARG A CA 1
ATOM 1282 C C . ARG A 1 159 ? 3.222 -5.319 -8.171 1.00 97.62 159 ARG A C 1
ATOM 1284 O O . ARG A 1 159 ? 4.046 -5.044 -7.309 1.00 97.62 159 ARG A O 1
ATOM 1291 N N . TYR A 1 160 ? 2.651 -6.515 -8.275 1.00 97.69 160 TYR A N 1
ATOM 1292 C CA . TYR A 1 160 ? 2.988 -7.634 -7.407 1.00 97.69 160 TYR A CA 1
ATOM 1293 C C . TYR A 1 160 ? 4.456 -8.061 -7.568 1.00 97.69 160 TYR A C 1
ATOM 1295 O O . TYR A 1 160 ? 5.178 -8.170 -6.578 1.00 97.69 160 TYR A O 1
ATOM 1303 N N . CYS A 1 161 ? 4.930 -8.218 -8.807 1.00 98.12 161 CYS A N 1
ATOM 1304 C CA . CYS A 1 161 ? 6.309 -8.611 -9.092 1.00 98.12 161 CYS A CA 1
ATOM 1305 C C . CYS A 1 161 ? 7.326 -7.572 -8.608 1.00 98.12 161 CYS A C 1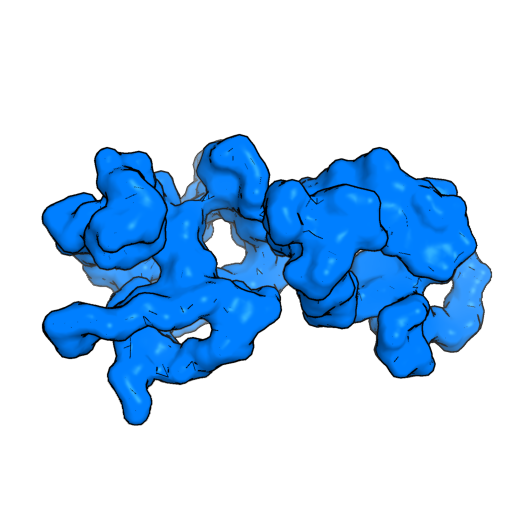
ATOM 1307 O O . CYS A 1 161 ? 8.310 -7.941 -7.970 1.00 98.12 161 CYS A O 1
ATOM 1309 N N . VAL A 1 162 ? 7.078 -6.280 -8.850 1.00 97.19 162 VAL A N 1
ATOM 1310 C CA . VAL A 1 162 ? 7.979 -5.218 -8.374 1.00 97.19 162 VAL A CA 1
ATOM 1311 C C . VAL A 1 162 ? 7.937 -5.069 -6.852 1.00 97.19 162 VAL A C 1
ATOM 1313 O O . VAL A 1 162 ? 8.977 -4.854 -6.238 1.00 97.19 162 VAL A O 1
ATOM 1316 N N . GLN A 1 163 ? 6.780 -5.277 -6.210 1.00 97.88 163 GLN A N 1
ATOM 1317 C CA . GLN A 1 163 ? 6.692 -5.313 -4.748 1.00 97.88 163 GLN A CA 1
ATOM 1318 C C . GLN A 1 163 ? 7.518 -6.462 -4.163 1.00 97.88 163 GLN A C 1
ATOM 1320 O O . GLN A 1 163 ? 8.254 -6.260 -3.197 1.00 97.88 163 GLN A O 1
ATOM 1325 N N . ARG A 1 164 ? 7.434 -7.658 -4.755 1.00 96.69 164 ARG A N 1
ATOM 1326 C CA . ARG A 1 164 ? 8.261 -8.804 -4.361 1.00 96.69 164 ARG A CA 1
ATOM 1327 C C . ARG A 1 164 ? 9.749 -8.513 -4.547 1.00 96.69 164 ARG A C 1
ATOM 1329 O O . ARG A 1 164 ? 10.530 -8.787 -3.640 1.00 96.69 164 ARG A O 1
ATOM 1336 N N . GLN A 1 165 ? 10.132 -7.933 -5.684 1.00 96.12 165 GLN A N 1
ATOM 1337 C CA . GLN A 1 165 ? 11.511 -7.523 -5.948 1.00 96.12 165 GLN A CA 1
ATOM 1338 C C . GLN A 1 165 ? 12.009 -6.529 -4.887 1.00 96.12 165 GLN A C 1
ATOM 1340 O O . GLN A 1 165 ? 13.092 -6.727 -4.345 1.00 96.12 165 GLN A O 1
ATOM 1345 N N . ALA A 1 166 ? 11.215 -5.506 -4.555 1.00 96.81 166 ALA A N 1
ATOM 1346 C CA . ALA A 1 166 ? 11.569 -4.494 -3.563 1.00 96.81 166 ALA A CA 1
ATOM 1347 C C . ALA A 1 166 ? 11.801 -5.085 -2.165 1.00 96.81 166 ALA A C 1
ATOM 1349 O O . ALA A 1 166 ? 12.773 -4.715 -1.513 1.00 96.81 166 ALA A O 1
ATOM 1350 N N . LEU A 1 167 ? 10.965 -6.035 -1.724 1.00 95.06 167 LEU A N 1
ATOM 1351 C CA . LEU A 1 167 ? 11.151 -6.690 -0.422 1.00 95.06 167 LEU A CA 1
ATOM 1352 C C . LEU A 1 167 ? 12.391 -7.598 -0.373 1.00 95.06 167 LEU A C 1
ATOM 1354 O O . LEU A 1 167 ? 12.982 -7.738 0.688 1.00 95.06 167 LEU A O 1
ATOM 1358 N N . ILE A 1 168 ? 12.781 -8.224 -1.490 1.00 93.19 168 ILE A N 1
ATOM 1359 C CA . ILE A 1 168 ? 13.958 -9.116 -1.549 1.00 93.19 168 ILE A CA 1
ATOM 1360 C C . ILE A 1 168 ? 15.260 -8.319 -1.693 1.00 93.19 168 ILE A C 1
ATOM 1362 O O . ILE A 1 168 ? 16.277 -8.651 -1.084 1.00 93.19 168 ILE A O 1
ATOM 1366 N N . ALA A 1 169 ? 15.253 -7.303 -2.556 1.00 93.31 169 ALA A N 1
ATOM 1367 C CA . ALA A 1 169 ? 16.437 -6.510 -2.857 1.00 93.31 169 ALA A CA 1
ATOM 1368 C C . ALA A 1 169 ? 16.713 -5.445 -1.787 1.00 93.31 169 ALA A C 1
ATOM 1370 O O . ALA A 1 169 ? 17.869 -5.056 -1.616 1.00 93.31 169 ALA A O 1
ATOM 1371 N N . ALA A 1 170 ? 15.666 -4.992 -1.088 1.00 92.50 170 ALA A N 1
ATOM 1372 C CA . ALA A 1 170 ? 15.682 -3.834 -0.202 1.00 92.50 170 ALA A CA 1
ATOM 1373 C C . ALA A 1 170 ? 16.222 -2.564 -0.886 1.00 92.50 170 ALA A C 1
ATOM 1375 O O . ALA A 1 170 ? 16.550 -2.542 -2.076 1.00 92.50 170 ALA A O 1
ATOM 1376 N N . ARG 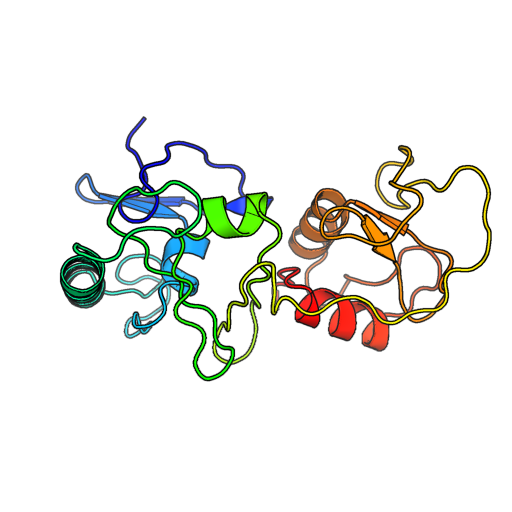A 1 171 ? 16.297 -1.455 -0.148 1.00 90.38 171 ARG A N 1
ATOM 1377 C CA . ARG A 1 171 ? 16.628 -0.137 -0.711 1.00 90.38 171 ARG A CA 1
ATOM 1378 C C . ARG A 1 171 ? 17.980 -0.084 -1.425 1.00 90.38 171 ARG A C 1
ATOM 1380 O O . ARG A 1 171 ? 18.117 0.629 -2.408 1.00 90.38 171 ARG A O 1
ATOM 1387 N N . HIS A 1 172 ? 18.980 -0.825 -0.967 1.00 88.12 172 HIS A N 1
ATOM 1388 C CA . HIS A 1 172 ? 20.341 -0.731 -1.503 1.00 88.12 172 HIS A CA 1
ATOM 1389 C C . HIS A 1 172 ? 20.527 -1.451 -2.851 1.00 88.12 172 HIS A C 1
ATOM 1391 O O . HIS A 1 172 ? 21.438 -1.109 -3.599 1.00 88.12 172 HIS A O 1
ATOM 1397 N N . ARG A 1 173 ? 19.679 -2.437 -3.186 1.00 92.38 173 ARG A N 1
ATOM 1398 C CA . ARG A 1 173 ? 19.756 -3.182 -4.462 1.00 92.38 173 ARG A CA 1
ATOM 1399 C C . ARG A 1 173 ? 18.502 -3.069 -5.315 1.00 92.38 173 ARG A C 1
ATOM 1401 O O . ARG A 1 173 ? 18.455 -3.659 -6.389 1.00 92.38 173 ARG A O 1
ATOM 1408 N N . PHE A 1 174 ? 17.486 -2.333 -4.886 1.00 96.69 174 PHE A N 1
ATOM 1409 C CA . PHE A 1 174 ? 16.265 -2.182 -5.665 1.00 96.69 174 PHE A CA 1
ATOM 1410 C C . PHE A 1 174 ? 16.408 -1.083 -6.729 1.00 96.69 174 PHE A C 1
ATOM 1412 O O . PHE A 1 174 ? 16.290 0.104 -6.442 1.00 96.69 174 PHE A O 1
ATOM 1419 N N . HIS A 1 175 ? 16.658 -1.488 -7.969 1.00 96.81 175 HIS A N 1
ATOM 1420 C CA . HIS A 1 175 ? 16.814 -0.617 -9.137 1.00 96.81 175 HIS A CA 1
ATOM 1421 C C . HIS A 1 175 ? 16.034 -1.184 -10.330 1.00 96.81 175 HIS A C 1
ATOM 1423 O O . HIS A 1 175 ? 15.567 -2.331 -10.310 1.00 96.81 175 HIS A O 1
ATOM 1429 N N . CYS A 1 176 ? 15.886 -0.386 -11.387 1.00 97.44 176 CYS A N 1
ATOM 1430 C CA . CYS A 1 176 ? 15.300 -0.860 -12.632 1.00 97.44 176 CYS A CA 1
ATOM 1431 C C . CYS A 1 176 ? 16.191 -1.939 -13.265 1.00 97.44 176 CYS A C 1
ATOM 1433 O O . CYS A 1 176 ? 17.318 -1.652 -13.655 1.00 97.44 176 CYS A O 1
ATOM 1435 N N . LEU A 1 177 ? 15.661 -3.148 -13.465 1.00 94.69 177 LEU A N 1
ATOM 1436 C CA . LEU A 1 177 ? 16.406 -4.280 -14.043 1.00 94.69 177 LEU A CA 1
ATOM 1437 C C . LEU A 1 177 ? 16.807 -4.102 -15.520 1.00 94.69 177 LEU A C 1
ATOM 1439 O O . LEU A 1 177 ? 17.489 -4.957 -16.072 1.00 94.69 177 LEU A O 1
ATOM 1443 N N . PHE A 1 178 ? 16.368 -3.021 -16.169 1.00 94.12 178 PHE A N 1
ATOM 1444 C CA . PHE A 1 178 ? 16.704 -2.718 -17.561 1.00 94.12 178 PHE A CA 1
ATOM 1445 C C . PHE A 1 178 ? 17.767 -1.622 -17.679 1.00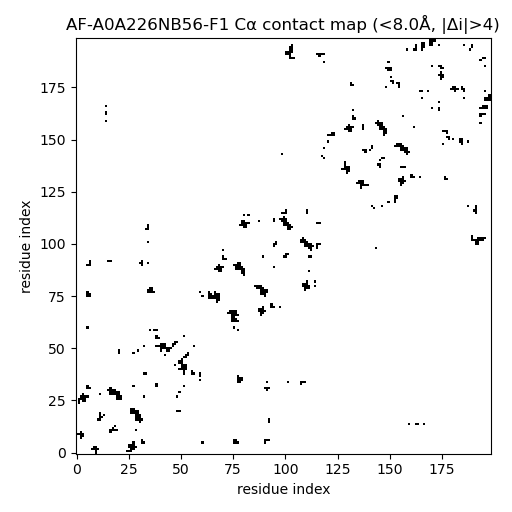 94.12 178 PHE A C 1
ATOM 1447 O O . PHE A 1 178 ? 18.792 -1.818 -18.321 1.00 94.12 178 PHE A O 1
ATOM 1454 N N . CYS A 1 179 ? 17.525 -0.457 -17.068 1.00 95.81 179 CYS A N 1
ATOM 1455 C CA . CYS A 1 179 ? 18.396 0.716 -17.214 1.00 95.81 179 CYS A CA 1
ATOM 1456 C C . CYS A 1 179 ? 19.289 0.995 -16.004 1.00 95.81 179 CYS A C 1
ATOM 1458 O O . CYS A 1 179 ? 20.059 1.947 -16.045 1.00 95.81 179 CYS A O 1
ATOM 1460 N N . TRP A 1 180 ? 19.175 0.200 -14.937 1.00 95.75 180 TRP A N 1
ATOM 1461 C CA . TRP A 1 180 ? 19.952 0.337 -13.700 1.00 95.75 180 TRP A CA 1
ATOM 1462 C C . TRP A 1 180 ? 19.744 1.647 -12.927 1.00 95.75 180 TRP A C 1
ATOM 1464 O O . TRP A 1 180 ? 20.361 1.839 -11.883 1.00 95.75 180 TRP A O 1
ATOM 1474 N N . ASP A 1 181 ? 18.820 2.509 -13.367 1.00 97.50 181 ASP A N 1
ATOM 1475 C CA . ASP A 1 181 ? 18.397 3.673 -12.593 1.00 97.50 181 ASP A CA 1
ATOM 1476 C C . ASP A 1 181 ? 17.812 3.226 -11.245 1.00 97.50 181 ASP A C 1
ATOM 1478 O O . ASP A 1 181 ? 16.930 2.358 -11.170 1.00 97.50 181 ASP A O 1
ATOM 1482 N N . MET A 1 182 ? 18.346 3.819 -10.180 1.00 95.81 182 MET A N 1
ATOM 1483 C CA . MET A 1 182 ? 17.947 3.553 -8.804 1.00 95.81 182 MET A CA 1
ATOM 1484 C C . MET A 1 182 ? 17.117 4.707 -8.245 1.00 95.81 182 MET A C 1
ATOM 1486 O O . MET A 1 182 ? 16.040 4.475 -7.709 1.00 95.81 182 MET A O 1
ATOM 1490 N N . GLU A 1 183 ? 17.591 5.945 -8.366 1.00 96.19 183 GLU A N 1
ATOM 1491 C CA . GLU A 1 183 ? 16.993 7.098 -7.690 1.00 96.19 183 GLU A CA 1
ATOM 1492 C C . GLU A 1 183 ? 15.587 7.419 -8.215 1.00 96.19 183 GLU A C 1
ATOM 1494 O O . GLU A 1 183 ? 14.619 7.421 -7.445 1.00 96.19 183 GLU A O 1
ATOM 1499 N N . THR A 1 184 ? 15.452 7.619 -9.529 1.00 96.81 184 THR A N 1
ATOM 1500 C CA . THR A 1 184 ? 14.173 7.965 -10.166 1.00 96.81 184 THR A CA 1
ATOM 1501 C C . THR A 1 184 ? 13.173 6.820 -10.024 1.00 96.81 184 THR A C 1
ATOM 1503 O O . THR A 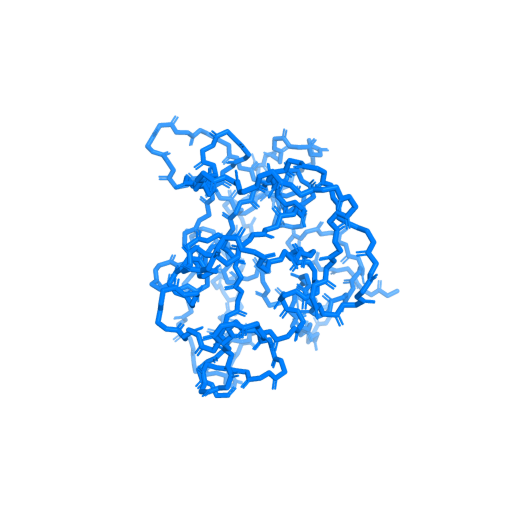1 184 ? 11.997 7.027 -9.713 1.00 96.81 184 THR A O 1
ATOM 1506 N N . PHE A 1 185 ? 13.649 5.588 -10.213 1.00 97.50 185 PHE A N 1
ATOM 1507 C CA . PHE A 1 185 ? 12.859 4.377 -10.070 1.00 97.50 185 PHE A CA 1
ATOM 1508 C C . PHE A 1 185 ? 12.326 4.213 -8.644 1.00 97.50 185 PHE A C 1
ATOM 1510 O O . PHE A 1 185 ? 11.118 4.063 -8.465 1.00 97.50 185 PHE A O 1
ATOM 1517 N N . GLN A 1 186 ? 13.181 4.296 -7.622 1.00 97.56 186 GLN A N 1
ATOM 1518 C CA . GLN A 1 186 ? 12.760 4.160 -6.226 1.00 97.56 186 GLN A CA 1
ATOM 1519 C C . GLN A 1 186 ? 11.773 5.244 -5.807 1.00 97.56 186 GLN A C 1
ATOM 1521 O O . GLN A 1 186 ? 10.765 4.927 -5.173 1.00 97.56 186 GLN A O 1
ATOM 1526 N N . ALA A 1 187 ? 12.037 6.504 -6.163 1.00 97.06 187 ALA A N 1
ATOM 1527 C CA . ALA A 1 187 ? 11.162 7.620 -5.817 1.00 97.06 187 ALA A CA 1
ATOM 1528 C C . ALA A 1 187 ? 9.741 7.414 -6.368 1.00 97.06 187 ALA A C 1
ATOM 1530 O O . ALA A 1 187 ? 8.752 7.569 -5.644 1.00 97.06 187 ALA A O 1
ATOM 1531 N N . GLU A 1 188 ? 9.633 6.993 -7.628 1.00 97.81 188 GLU A N 1
ATOM 1532 C CA . GLU A 1 188 ? 8.345 6.738 -8.267 1.00 97.81 188 GLU A CA 1
ATOM 1533 C C . GLU A 1 188 ? 7.661 5.486 -7.689 1.00 97.81 188 GLU A C 1
ATOM 1535 O O . GLU A 1 188 ? 6.468 5.525 -7.386 1.00 97.81 188 GLU A O 1
ATOM 1540 N N . MET A 1 189 ? 8.398 4.396 -7.439 1.00 97.94 189 MET A N 1
ATOM 1541 C CA . MET A 1 189 ? 7.837 3.187 -6.821 1.00 97.94 189 MET A CA 1
ATOM 1542 C C . MET A 1 189 ? 7.302 3.459 -5.402 1.00 97.94 189 MET A C 1
ATOM 1544 O O . MET A 1 189 ? 6.181 3.049 -5.089 1.00 97.94 189 MET A O 1
ATOM 1548 N N . LEU A 1 190 ? 8.029 4.220 -4.572 1.00 97.62 190 LEU A N 1
ATOM 1549 C CA . LEU A 1 190 ? 7.566 4.647 -3.242 1.00 97.62 190 LEU A CA 1
ATOM 1550 C C . LEU A 1 190 ? 6.267 5.441 -3.338 1.00 97.62 190 LEU A C 1
ATOM 1552 O O . LEU A 1 190 ? 5.278 5.113 -2.677 1.00 97.62 190 LEU A O 1
ATOM 1556 N N . LYS A 1 191 ? 6.246 6.467 -4.196 1.00 97.56 191 LYS A N 1
ATOM 1557 C CA . LYS A 1 191 ? 5.076 7.326 -4.418 1.00 97.56 191 LYS A CA 1
ATOM 1558 C C . LYS A 1 191 ? 3.833 6.515 -4.791 1.00 97.56 191 LYS A C 1
ATOM 1560 O O . LYS A 1 191 ? 2.737 6.859 -4.348 1.00 97.56 191 LYS A O 1
ATOM 1565 N N . LEU A 1 192 ? 4.002 5.442 -5.562 1.00 97.94 192 LEU A N 1
ATOM 1566 C CA . LEU A 1 192 ? 2.938 4.549 -6.032 1.00 97.94 192 LEU A CA 1
ATOM 1567 C C . LEU A 1 192 ? 2.567 3.429 -5.044 1.00 97.94 192 LEU A C 1
ATOM 1569 O O . LEU A 1 192 ? 1.742 2.568 -5.380 1.00 97.94 192 LEU A O 1
ATOM 1573 N N . GLY A 1 193 ? 3.143 3.448 -3.841 1.00 97.69 193 GLY A N 1
ATOM 1574 C CA . GLY A 1 193 ? 2.825 2.534 -2.747 1.00 97.69 193 GLY A CA 1
ATOM 1575 C C . GLY A 1 193 ? 3.564 1.201 -2.791 1.00 97.69 193 GLY A C 1
ATOM 1576 O O . GLY A 1 193 ? 3.074 0.233 -2.217 1.00 97.69 193 GLY A O 1
ATOM 1577 N N . ILE A 1 194 ? 4.710 1.123 -3.473 1.00 98.00 194 ILE A N 1
ATOM 1578 C CA . ILE A 1 194 ? 5.621 -0.014 -3.325 1.00 98.00 194 ILE A CA 1
ATOM 1579 C C . ILE A 1 194 ? 6.402 0.161 -2.024 1.00 98.00 194 ILE A C 1
ATOM 1581 O O . ILE A 1 194 ? 7.070 1.175 -1.822 1.00 98.00 194 ILE A O 1
ATOM 1585 N N . ASN A 1 195 ? 6.322 -0.830 -1.141 1.00 96.94 195 ASN A N 1
ATOM 1586 C CA . ASN A 1 195 ? 7.134 -0.877 0.065 1.00 96.94 195 ASN A CA 1
ATOM 1587 C C . ASN A 1 195 ? 8.583 -1.239 -0.294 1.00 96.94 195 ASN A C 1
ATOM 1589 O O . ASN A 1 195 ? 8.815 -2.311 -0.856 1.00 96.94 195 ASN A O 1
ATOM 1593 N N . ILE A 1 196 ? 9.531 -0.365 0.047 1.00 96.06 196 ILE A N 1
ATOM 1594 C CA . ILE A 1 196 ? 10.972 -0.569 -0.140 1.00 96.06 196 ILE A CA 1
ATOM 1595 C C . ILE A 1 196 ? 11.633 -0.500 1.246 1.00 96.06 196 ILE A C 1
ATOM 1597 O O . ILE A 1 196 ? 11.895 0.604 1.732 1.00 96.06 196 ILE A O 1
ATOM 1601 N N . PRO A 1 197 ? 11.883 -1.647 1.900 1.00 92.25 197 PRO A N 1
ATOM 1602 C CA . PRO A 1 197 ? 12.521 -1.691 3.210 1.00 92.25 197 PRO A CA 1
ATOM 1603 C C . PRO A 1 197 ? 13.923 -1.079 3.177 1.00 92.25 197 PRO A C 1
ATOM 1605 O O . PRO A 1 197 ? 14.652 -1.227 2.195 1.00 92.25 197 PRO A O 1
ATOM 1608 N N . SER A 1 198 ? 14.311 -0.399 4.257 1.00 83.62 198 SER A N 1
ATOM 1609 C CA . SER A 1 198 ? 15.630 0.236 4.367 1.00 83.62 198 SER A CA 1
ATOM 1610 C C . SER A 1 198 ? 16.791 -0.760 4.471 1.00 83.62 198 SER A C 1
ATOM 1612 O O . SER A 1 198 ? 17.905 -0.395 4.098 1.00 83.62 198 SER A O 1
ATOM 1614 N N . MET A 1 199 ? 16.541 -1.985 4.953 1.00 58.09 199 MET A N 1
ATOM 1615 C CA . MET A 1 199 ? 17.542 -3.045 5.151 1.00 58.09 199 MET A CA 1
ATOM 1616 C C . MET A 1 199 ? 17.278 -4.238 4.248 1.00 58.09 199 MET A C 1
ATOM 1618 O O . MET A 1 199 ? 16.100 -4.656 4.186 1.00 58.09 199 MET A O 1
#

Secondary structure (DSSP, 8-state):
-PPPTTT------HHHH--EEEETTEEEEHHHHHT-TT----S-TTSTBTTB-HHHHHHHHHHHTT-B-TTT--B---EE--STT---EE-HHHHHHHT-EE--STTT-EE-TTT-------PPP-SS-BBTTT--B--SS--SSEEE-TTTS--EEEHHHHHHHHHHHHHHH---TTT---HHHHHHHHHTT------

InterPro domains:
  IPR013083 Zinc finger, RING/FYVE/PHD-type [G3DSA:3.30.40.10] (1-119)
  IPR034732 Extended PHD (ePHD) domain [PS51805] (1-116)
  IPR042013 PHF7/G2E3, ePHD domain [cd15669] (4-115)
  IPR051188 PHD-type Zinc Finger Domain-Containing Protein [PTHR12420] (3-199)

Mean predicted aligned error: 3.7 Å

pLDDT: mean 94.28, std 6.27, range [58.09, 98.75]